Protein AF-A0A937T895-F1 (afdb_monomer)

Solvent-accessible surface area (backbone atoms only — not comparable to full-atom values): 11610 Å² total; per-residue (Å²): 131,74,84,55,41,34,91,87,77,66,41,62,42,40,78,51,87,67,92,65,94,46,93,74,58,48,39,31,29,54,87,84,53,41,30,39,39,46,69,55,94,95,47,78,46,80,41,80,53,59,71,42,63,16,78,82,82,64,47,82,31,49,54,95,60,50,58,87,48,22,40,66,69,61,44,51,51,51,48,71,69,46,65,42,37,41,89,73,12,37,37,38,39,39,37,32,41,35,40,40,94,92,44,58,33,36,42,39,38,40,43,36,40,40,23,67,63,91,49,98,73,56,69,54,50,52,75,50,73,50,76,33,71,44,71,69,52,46,52,51,54,50,49,54,51,50,55,53,48,54,56,41,39,77,29,40,41,68,45,72,46,78,46,78,50,77,70,44,77,48,78,66,74,60,68,62,58,58,58,57,58,52,58,55,55,58,56,57,62,63,54,62,72,65,66,71,78,79,79,128

Secondary structure (DSSP, 8-state):
--TTB-TTT-PBPEEE------TTEEEEE-SS-EEEEEEETTEEEEEE--EEE-TTT--EEEGGG-SSS--HHHHHHHHHH----TTT-EEEEEEEEEEETTEEEEEEEEEEE-SSSS-SSS-SEEEEEEEE-SHHHHHHHHHHHHHHHHHHHHTT--EEEEEEPPPEE---THHHHHHHHHHHHHHHHHHHTTTGGG--

Radius of gyration: 31.8 Å; Cα contacts (8 Å, |Δi|>4): 299; chains: 1; bounding box: 47×52×108 Å

Structure (mmCIF, N/CA/C/O backbone):
data_AF-A0A937T895-F1
#
_entry.id   AF-A0A937T895-F1
#
loop_
_atom_site.group_PDB
_atom_site.id
_atom_site.type_symbol
_atom_site.label_atom_id
_atom_site.label_alt_id
_atom_site.label_comp_id
_atom_site.label_asym_id
_atom_site.label_entity_id
_atom_site.label_seq_id
_atom_site.pdbx_PDB_ins_code
_atom_site.Cartn_x
_atom_site.Cartn_y
_atom_site.Cartn_z
_atom_site.occupancy
_atom_site.B_iso_or_equiv
_atom_site.auth_seq_id
_atom_site.auth_comp_id
_atom_site.auth_asym_id
_atom_site.auth_atom_id
_atom_site.pdbx_PDB_model_num
ATOM 1 N N . MET A 1 1 ? 27.278 22.819 -18.337 1.00 57.56 1 MET A N 1
ATOM 2 C CA . MET A 1 1 ? 27.489 21.583 -19.120 1.00 57.56 1 MET A CA 1
ATOM 3 C C . MET A 1 1 ? 26.425 21.559 -20.205 1.00 57.56 1 MET A C 1
ATOM 5 O O . MET A 1 1 ? 25.281 21.862 -19.885 1.00 57.56 1 MET A O 1
ATOM 9 N N . ASP A 1 2 ? 26.788 21.305 -21.461 1.00 68.69 2 ASP A N 1
ATOM 10 C CA . ASP A 1 2 ? 25.809 21.245 -22.552 1.00 68.69 2 ASP A CA 1
ATOM 11 C C . ASP A 1 2 ? 25.096 19.886 -22.504 1.00 68.69 2 ASP A C 1
ATOM 13 O O . ASP A 1 2 ? 25.660 18.862 -22.883 1.00 68.69 2 ASP A O 1
ATOM 17 N N . ALA A 1 3 ? 23.878 19.859 -21.959 1.00 72.31 3 ALA A N 1
ATOM 18 C CA . ALA A 1 3 ? 23.108 18.628 -21.760 1.00 72.31 3 ALA A CA 1
ATOM 19 C C . ALA A 1 3 ? 22.590 18.005 -23.075 1.00 72.31 3 ALA A C 1
ATOM 21 O O . ALA A 1 3 ? 21.868 17.009 -23.038 1.00 72.31 3 ALA A O 1
ATOM 22 N N . ASN A 1 4 ? 22.946 18.586 -24.225 1.00 85.44 4 ASN A N 1
ATOM 23 C CA . ASN A 1 4 ? 22.549 18.116 -25.549 1.00 85.44 4 ASN A CA 1
ATOM 24 C C . ASN A 1 4 ? 23.485 17.043 -26.127 1.00 85.44 4 ASN A C 1
ATOM 26 O O . ASN A 1 4 ? 23.128 16.411 -27.120 1.00 85.44 4 ASN A O 1
ATOM 30 N N . PHE A 1 5 ? 24.657 16.809 -25.525 1.00 89.94 5 PHE A N 1
ATOM 31 C CA . PHE A 1 5 ? 25.648 15.851 -26.026 1.00 89.94 5 PHE A CA 1
ATOM 32 C C . PHE A 1 5 ? 26.042 14.818 -24.972 1.00 89.94 5 PHE A C 1
ATOM 34 O O . PHE A 1 5 ? 26.074 15.089 -23.772 1.00 89.94 5 PHE A O 1
ATOM 41 N N . CYS A 1 6 ? 26.346 13.608 -25.434 1.00 88.56 6 CYS A N 1
ATOM 42 C CA . CYS A 1 6 ? 26.768 12.510 -24.583 1.00 88.56 6 CYS A CA 1
ATOM 43 C C . CYS A 1 6 ? 28.175 12.787 -24.028 1.00 88.56 6 CYS A C 1
ATOM 45 O O . CYS A 1 6 ? 29.092 12.996 -24.823 1.00 88.56 6 CYS A O 1
ATOM 47 N N . PRO A 1 7 ? 28.389 12.735 -22.701 1.00 90.06 7 PRO A N 1
ATOM 48 C CA . PRO A 1 7 ? 29.706 12.978 -22.111 1.00 90.06 7 PRO A CA 1
ATOM 49 C C . PRO A 1 7 ? 30.749 11.905 -22.467 1.00 90.06 7 PRO A C 1
ATOM 51 O O . PRO A 1 7 ? 31.938 12.190 -22.417 1.00 90.06 7 PRO A O 1
ATOM 54 N N . GLU A 1 8 ? 30.314 10.702 -22.854 1.00 89.50 8 GLU A N 1
ATOM 55 C CA . GLU A 1 8 ? 31.203 9.568 -23.149 1.00 89.50 8 GLU A CA 1
ATOM 56 C C . GLU A 1 8 ? 31.657 9.528 -24.617 1.00 89.50 8 GLU A C 1
ATOM 58 O O . GLU A 1 8 ? 32.804 9.203 -24.907 1.00 89.50 8 GLU A O 1
ATOM 63 N N . CYS A 1 9 ? 30.770 9.855 -25.566 1.00 92.06 9 CYS A N 1
ATOM 64 C CA . CYS A 1 9 ? 31.051 9.712 -27.002 1.00 92.06 9 CYS A CA 1
ATOM 65 C C . CYS A 1 9 ? 30.774 10.966 -27.844 1.00 92.06 9 CYS A C 1
ATOM 67 O O . CYS A 1 9 ? 30.881 10.912 -29.068 1.00 92.06 9 CYS A O 1
ATOM 69 N N . ALA A 1 10 ? 30.392 12.082 -27.212 1.00 91.00 10 ALA A N 1
ATOM 70 C CA . ALA A 1 10 ? 30.065 13.364 -27.848 1.00 91.00 10 ALA A CA 1
ATOM 71 C C . ALA A 1 10 ? 28.927 13.326 -28.893 1.00 91.00 10 ALA A C 1
ATOM 73 O O . ALA A 1 10 ? 28.682 14.319 -29.574 1.00 91.00 10 ALA A O 1
ATOM 74 N N . GLN A 1 11 ? 28.197 12.211 -29.013 1.00 91.50 11 GLN A N 1
ATOM 75 C CA . GLN A 1 11 ? 27.029 12.106 -29.889 1.00 91.50 11 GLN A CA 1
ATOM 76 C C . GLN A 1 11 ? 25.828 12.883 -29.324 1.00 91.50 11 GLN A C 1
ATOM 78 O O . GLN A 1 11 ? 25.703 12.990 -28.099 1.00 91.50 11 GLN A O 1
ATOM 83 N N . PRO A 1 12 ? 24.915 13.391 -30.174 1.00 90.81 12 PRO A N 1
ATOM 84 C CA . PRO A 1 12 ? 23.706 14.068 -29.718 1.00 90.81 12 PRO A CA 1
ATOM 85 C C . PRO A 1 12 ? 22.848 13.174 -28.819 1.00 90.81 12 PRO A C 1
ATOM 87 O O . PRO A 1 12 ? 22.606 12.000 -29.116 1.00 90.81 12 PRO A O 1
ATOM 90 N N . LEU A 1 13 ? 22.367 13.747 -27.720 1.00 89.81 13 LEU A N 1
ATOM 91 C CA . LEU A 1 13 ? 21.419 13.103 -26.827 1.00 89.81 13 LEU A CA 1
ATOM 92 C C . LEU A 1 13 ? 19.995 13.348 -27.317 1.00 89.81 13 LEU A C 1
ATOM 94 O O . LEU A 1 13 ? 19.519 14.479 -27.377 1.00 89.81 13 LEU A O 1
ATOM 98 N N . ASN A 1 14 ? 19.293 12.262 -27.614 1.00 88.38 14 ASN A N 1
ATOM 99 C CA . ASN A 1 14 ? 17.885 12.282 -27.973 1.00 88.38 14 ASN A CA 1
ATOM 100 C C . ASN A 1 14 ? 17.033 11.955 -26.752 1.00 88.38 14 ASN A C 1
ATOM 102 O O . ASN A 1 14 ? 17.402 11.118 -25.924 1.00 88.38 14 ASN A O 1
ATOM 106 N N . ARG A 1 15 ? 15.867 12.593 -26.650 1.00 84.88 15 ARG A N 1
ATOM 107 C CA . ARG A 1 15 ? 14.897 12.272 -25.605 1.00 84.88 15 ARG A CA 1
ATOM 108 C C . ARG A 1 15 ? 14.348 10.867 -25.828 1.00 84.88 15 ARG A C 1
ATOM 110 O O . ARG A 1 15 ? 13.820 10.569 -26.894 1.00 84.88 15 ARG A O 1
ATOM 117 N N . LEU A 1 16 ? 14.447 10.032 -24.802 1.00 76.12 16 LEU A N 1
ATOM 118 C CA . LEU A 1 16 ? 13.760 8.753 -24.754 1.00 76.12 16 LEU A CA 1
ATOM 119 C C . LEU A 1 16 ? 12.349 8.962 -24.230 1.00 76.12 16 LEU A C 1
ATOM 121 O O . LEU A 1 16 ? 12.153 9.487 -23.131 1.00 76.12 16 LEU A O 1
ATOM 125 N N . ASP A 1 17 ? 11.378 8.511 -25.013 1.00 68.75 17 ASP A N 1
ATOM 126 C CA . ASP A 1 17 ? 9.983 8.470 -24.601 1.00 68.75 17 ASP A CA 1
ATOM 127 C C . ASP A 1 17 ? 9.697 7.149 -23.881 1.00 68.75 17 ASP A C 1
ATOM 129 O O . ASP A 1 17 ? 9.064 6.224 -24.387 1.00 68.75 17 ASP A O 1
ATOM 133 N N . TRP A 1 18 ? 10.272 7.010 -22.688 1.00 70.06 18 TRP A N 1
ATOM 134 C CA . TRP A 1 18 ? 9.765 6.031 -21.742 1.00 70.06 18 TRP A CA 1
ATOM 135 C C . TRP A 1 18 ? 8.546 6.656 -21.086 1.00 70.06 18 TRP A C 1
ATOM 137 O O . TRP A 1 18 ? 8.709 7.643 -20.373 1.00 70.06 18 TRP A O 1
ATOM 147 N N . ASN A 1 19 ? 7.370 6.069 -21.335 1.00 55.09 19 ASN A N 1
ATOM 148 C CA . ASN A 1 19 ? 6.014 6.428 -20.875 1.00 55.09 19 ASN A CA 1
ATOM 149 C C . ASN A 1 19 ? 5.830 6.528 -19.336 1.00 55.09 19 ASN A C 1
ATOM 151 O O . ASN A 1 19 ? 4.800 6.169 -18.774 1.00 55.09 19 ASN A O 1
ATOM 155 N N . LEU A 1 20 ? 6.834 7.001 -18.607 1.00 54.09 20 LEU A N 1
ATOM 156 C CA . LEU A 1 20 ? 6.871 7.099 -17.161 1.00 54.09 20 LEU A CA 1
ATOM 157 C C . LEU A 1 20 ? 6.466 8.525 -16.788 1.00 54.09 20 LEU A C 1
ATOM 159 O O . LEU A 1 20 ? 7.231 9.471 -16.956 1.00 54.09 20 LEU A O 1
ATOM 163 N N . GLN A 1 21 ? 5.230 8.628 -16.307 1.00 46.28 21 GLN A N 1
ATOM 164 C CA . GLN A 1 21 ? 4.378 9.805 -16.094 1.00 46.28 21 GLN A CA 1
ATOM 165 C C . GLN A 1 21 ? 4.885 10.885 -15.108 1.00 46.28 21 GLN A C 1
ATOM 167 O O . GLN A 1 21 ? 4.089 11.544 -14.443 1.00 46.28 21 GLN A O 1
ATOM 172 N N . HIS A 1 22 ? 6.191 11.122 -14.990 1.00 52.53 22 HIS A N 1
ATOM 173 C CA . HIS A 1 22 ? 6.716 12.195 -14.145 1.00 52.53 22 HIS A CA 1
ATOM 174 C C . HIS A 1 22 ? 7.499 13.211 -14.975 1.00 52.53 22 HIS A C 1
ATOM 176 O O . HIS A 1 22 ? 8.646 12.981 -15.346 1.00 52.53 22 HIS A O 1
ATOM 182 N N . GLU A 1 23 ? 6.890 14.379 -15.199 1.00 55.88 23 GLU A N 1
ATOM 183 C CA . GLU A 1 23 ? 7.443 15.501 -15.980 1.00 55.88 23 GLU A CA 1
ATOM 184 C C . GLU A 1 23 ? 8.825 15.986 -15.503 1.00 55.88 23 GLU A C 1
ATOM 186 O O . GLU A 1 23 ? 9.555 16.636 -16.252 1.00 55.88 23 GLU A O 1
ATOM 191 N N . ARG A 1 24 ? 9.206 15.656 -14.262 1.00 61.22 24 ARG A N 1
ATOM 192 C CA . ARG A 1 24 ? 10.445 16.112 -13.616 1.00 61.22 24 ARG A CA 1
ATOM 193 C C . ARG A 1 24 ? 11.700 15.350 -14.034 1.00 61.22 24 ARG A C 1
ATOM 195 O O . ARG A 1 24 ? 12.794 15.808 -13.720 1.00 61.22 24 ARG A O 1
ATOM 202 N N . VAL A 1 25 ? 11.570 14.208 -14.710 1.00 67.50 25 VAL A N 1
ATOM 203 C CA . VAL A 1 25 ? 12.725 13.396 -15.110 1.00 67.50 25 VAL A CA 1
ATOM 204 C C . VAL A 1 25 ? 12.705 13.166 -16.613 1.00 67.50 25 VAL A C 1
ATOM 206 O O . VAL A 1 25 ? 11.771 12.571 -17.147 1.00 67.50 25 VAL A O 1
ATOM 209 N N . LYS A 1 26 ? 13.752 13.626 -17.304 1.00 79.12 26 LYS A N 1
ATOM 210 C CA . LYS A 1 26 ? 13.919 13.394 -18.744 1.00 79.12 26 LYS A CA 1
ATOM 211 C C . LYS A 1 26 ? 14.980 12.324 -18.953 1.00 79.12 26 LYS A C 1
ATOM 213 O O . LYS A 1 26 ? 16.096 12.452 -18.460 1.00 79.12 26 LYS A O 1
ATOM 218 N N . TYR A 1 27 ? 14.633 11.284 -19.698 1.00 83.56 27 TYR A N 1
ATOM 219 C CA . TYR A 1 27 ? 15.583 10.256 -20.105 1.00 83.56 27 TYR A CA 1
ATOM 220 C C . TYR A 1 27 ? 16.177 10.626 -21.456 1.00 83.56 27 TYR A C 1
ATOM 222 O O . TYR A 1 27 ? 15.455 11.044 -22.361 1.00 83.56 27 TYR A O 1
ATOM 230 N N . LEU A 1 28 ? 17.493 10.499 -21.571 1.00 87.25 28 LEU A N 1
ATOM 231 C CA . LEU A 1 28 ? 18.256 10.863 -22.756 1.00 87.25 28 LEU A CA 1
ATOM 232 C C . LEU A 1 28 ? 19.114 9.681 -23.205 1.00 87.25 28 LEU A C 1
ATOM 234 O O . LEU A 1 28 ? 19.600 8.913 -22.374 1.00 87.25 28 LEU A O 1
ATOM 238 N N . SER A 1 29 ? 19.329 9.538 -24.509 1.00 87.44 29 SER A N 1
ATOM 239 C CA . SER A 1 29 ? 20.229 8.521 -25.048 1.00 87.44 29 SER A CA 1
ATOM 240 C C . SER A 1 29 ? 20.888 8.947 -26.350 1.00 87.44 29 SER A C 1
ATOM 242 O O . SER A 1 29 ? 20.292 9.651 -27.164 1.00 87.44 29 SER A O 1
ATOM 244 N N . CYS A 1 30 ? 22.114 8.474 -26.554 1.00 88.75 30 CYS A N 1
ATOM 245 C CA . CYS A 1 30 ? 22.823 8.552 -27.830 1.00 88.75 30 CYS A CA 1
ATOM 246 C C . CYS A 1 30 ? 22.756 7.234 -28.630 1.00 88.75 30 CYS A C 1
ATOM 248 O O . CYS A 1 30 ? 23.558 7.031 -29.534 1.00 88.75 30 CYS A O 1
ATOM 250 N N . GLY A 1 31 ? 21.864 6.304 -28.265 1.00 84.31 31 GLY A N 1
ATOM 251 C CA . GLY A 1 31 ? 21.756 4.952 -28.835 1.00 84.31 31 GLY A CA 1
ATOM 252 C C . GLY A 1 31 ? 22.582 3.894 -28.092 1.00 84.31 31 GLY A C 1
ATOM 253 O O . GLY A 1 31 ? 22.126 2.765 -27.931 1.00 84.31 31 GLY A O 1
ATOM 254 N N . GLU A 1 32 ? 23.752 4.273 -27.571 1.00 85.56 32 GLU A N 1
ATOM 255 C CA . GLU A 1 32 ? 24.655 3.373 -26.829 1.00 85.56 32 GLU A CA 1
ATOM 256 C C . GLU A 1 32 ? 24.656 3.642 -25.319 1.00 85.56 32 GLU A C 1
ATOM 258 O O . GLU A 1 32 ? 24.634 2.716 -24.509 1.00 85.56 32 GLU A O 1
ATOM 263 N N . HIS A 1 33 ? 24.623 4.918 -24.931 1.00 87.25 33 HIS A N 1
ATOM 264 C CA . HIS A 1 33 ? 24.604 5.356 -23.539 1.00 87.25 33 HIS A CA 1
ATOM 265 C C . HIS A 1 33 ? 23.241 5.939 -23.169 1.00 87.25 33 HIS A C 1
ATOM 267 O O . HIS A 1 33 ? 22.538 6.514 -24.007 1.00 87.25 33 HIS A O 1
ATOM 273 N N . TYR A 1 34 ? 22.879 5.804 -21.896 1.00 87.88 34 TYR A N 1
ATOM 274 C CA . TYR A 1 34 ? 21.577 6.186 -21.363 1.00 87.88 34 TYR A CA 1
ATOM 275 C C . TYR A 1 34 ? 21.771 7.053 -20.132 1.00 87.88 34 TYR A C 1
ATOM 277 O O . TYR A 1 34 ? 22.562 6.713 -19.252 1.00 87.88 34 TYR A O 1
ATOM 285 N N . PHE A 1 35 ? 21.042 8.161 -20.064 1.00 88.56 35 PHE A N 1
ATOM 286 C CA . PHE A 1 35 ? 21.180 9.148 -19.005 1.00 88.56 35 PHE A CA 1
ATOM 287 C C . PHE A 1 35 ? 19.822 9.556 -18.450 1.00 88.56 35 PHE A C 1
ATOM 289 O O . PHE A 1 35 ? 18.818 9.626 -19.159 1.00 88.56 35 PHE A O 1
ATOM 296 N N . GLU A 1 36 ? 19.820 9.862 -17.163 1.00 87.75 36 GLU A N 1
ATOM 297 C CA . GLU A 1 36 ? 18.768 10.592 -16.481 1.00 87.75 36 GLU A CA 1
ATOM 298 C C . GLU A 1 36 ? 19.203 12.051 -16.357 1.00 87.75 36 GLU A C 1
ATOM 300 O O . GLU A 1 36 ? 20.249 12.346 -15.772 1.00 87.75 36 GLU A O 1
ATOM 305 N N . LEU A 1 37 ? 18.413 12.963 -16.919 1.00 87.06 37 LEU A N 1
ATOM 306 C CA . LEU A 1 37 ? 18.568 14.392 -16.698 1.00 87.06 37 LEU A CA 1
ATOM 307 C C . LEU A 1 37 ? 17.862 14.751 -15.392 1.00 87.06 37 LEU A C 1
ATOM 309 O O . LEU A 1 37 ? 16.630 14.706 -15.307 1.00 87.06 37 LEU A O 1
ATOM 313 N N . VAL A 1 38 ? 18.650 15.115 -14.387 1.00 83.94 38 VAL A N 1
ATOM 314 C CA . VAL A 1 38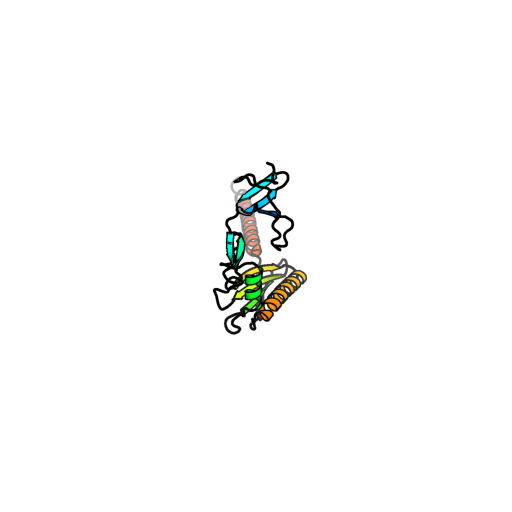 ? 18.156 15.529 -13.076 1.00 83.94 38 VAL A CA 1
ATOM 315 C C . VAL A 1 38 ? 18.280 17.043 -12.981 1.00 83.94 38 VAL A C 1
ATOM 317 O O . VAL A 1 38 ? 19.389 17.582 -12.996 1.00 83.94 38 VAL A O 1
ATOM 320 N N . GLN A 1 39 ? 17.135 17.718 -12.878 1.00 82.75 39 GLN A N 1
ATOM 321 C CA . GLN A 1 39 ? 17.061 19.156 -12.639 1.00 82.75 39 GLN A CA 1
ATOM 322 C C . GLN A 1 39 ? 16.748 19.405 -11.160 1.00 82.75 39 GLN A C 1
ATOM 324 O O . GLN A 1 39 ? 15.723 18.939 -10.654 1.00 82.75 39 GLN A O 1
ATOM 329 N N . ARG A 1 40 ? 17.639 20.115 -10.464 1.00 82.31 40 ARG A N 1
ATOM 330 C CA . ARG A 1 40 ? 17.446 20.565 -9.077 1.00 82.31 40 ARG A CA 1
ATOM 331 C C . ARG A 1 40 ? 17.706 22.063 -9.036 1.00 82.31 40 ARG A C 1
ATOM 333 O O . ARG A 1 40 ? 18.832 22.489 -9.257 1.00 82.31 40 ARG A O 1
ATOM 340 N N . ASP A 1 41 ? 16.657 22.842 -8.799 1.00 85.00 41 ASP A N 1
ATOM 341 C CA . ASP A 1 41 ? 16.700 24.306 -8.832 1.00 85.00 41 ASP A CA 1
ATOM 342 C C . ASP A 1 41 ? 17.294 24.836 -10.155 1.00 85.00 41 ASP A C 1
ATOM 344 O O . ASP A 1 41 ? 16.695 24.645 -11.219 1.00 85.00 41 ASP A O 1
ATOM 348 N N . ALA A 1 42 ? 18.468 25.475 -10.100 1.00 82.44 42 ALA A N 1
ATOM 349 C CA . ALA A 1 42 ? 19.197 25.995 -11.258 1.00 82.44 42 ALA A CA 1
ATOM 350 C C . ALA A 1 42 ? 20.235 25.010 -11.838 1.00 82.44 42 ALA A C 1
ATOM 352 O O . ALA A 1 42 ? 20.773 25.263 -12.918 1.00 82.44 42 ALA A O 1
ATOM 353 N N . ASP A 1 43 ? 20.501 23.891 -11.158 1.00 84.44 43 ASP A N 1
ATOM 354 C CA . ASP A 1 43 ? 21.518 22.925 -11.560 1.00 84.44 43 ASP A CA 1
ATOM 355 C C . ASP A 1 43 ? 20.928 21.797 -12.408 1.00 84.44 43 ASP A C 1
ATOM 357 O O . ASP A 1 43 ? 19.907 21.175 -12.087 1.00 84.44 43 ASP A O 1
ATOM 361 N N . ILE A 1 44 ? 21.624 21.503 -13.506 1.00 84.62 44 ILE A N 1
ATOM 362 C CA . ILE A 1 44 ? 21.292 20.424 -14.432 1.00 84.62 44 ILE A CA 1
ATOM 363 C C . ILE A 1 44 ? 22.449 19.434 -14.439 1.00 84.62 44 ILE A C 1
ATOM 365 O O . ILE A 1 44 ? 23.582 19.784 -14.774 1.00 84.62 44 ILE A O 1
ATOM 369 N N . THR A 1 45 ? 22.148 18.180 -14.107 1.00 86.81 45 THR A N 1
ATOM 370 C CA . THR A 1 45 ? 23.132 17.091 -14.110 1.00 86.81 45 THR A CA 1
ATOM 371 C C . THR A 1 45 ? 22.655 15.926 -14.969 1.00 86.81 45 THR A C 1
ATOM 373 O O . THR A 1 45 ? 21.463 15.615 -15.019 1.00 86.81 45 THR A O 1
ATOM 376 N N . LEU A 1 46 ? 23.602 15.285 -15.658 1.00 88.19 46 LEU A N 1
ATOM 377 C CA . LEU A 1 46 ? 23.388 14.024 -16.361 1.00 88.19 46 LEU A CA 1
ATOM 378 C C . LEU A 1 46 ? 23.917 12.888 -15.497 1.00 88.19 46 LEU A C 1
ATOM 380 O O . LEU A 1 46 ? 25.100 12.853 -15.160 1.00 88.19 46 LEU A O 1
ATOM 384 N N . ARG A 1 47 ? 23.047 11.939 -15.164 1.00 87.75 47 ARG A N 1
ATOM 385 C CA . ARG A 1 47 ? 23.425 10.721 -14.453 1.00 87.75 47 ARG A CA 1
ATOM 386 C C . ARG A 1 47 ? 23.341 9.539 -15.404 1.00 87.75 47 ARG A C 1
ATOM 388 O O . ARG A 1 47 ? 22.262 9.241 -15.908 1.00 87.75 47 ARG A O 1
ATOM 395 N N . GLN A 1 48 ? 24.456 8.852 -15.634 1.00 88.38 48 GLN A N 1
ATOM 396 C CA . GLN A 1 48 ? 24.457 7.635 -16.445 1.00 88.38 48 GLN A CA 1
ATOM 397 C C . GLN A 1 48 ? 23.596 6.549 -15.787 1.00 88.38 48 GLN A C 1
ATOM 399 O O . GLN A 1 48 ? 23.624 6.355 -14.568 1.00 88.38 48 GLN A O 1
ATOM 404 N N . LEU A 1 49 ? 22.819 5.845 -16.604 1.00 87.31 49 LEU A N 1
ATOM 405 C CA . LEU A 1 49 ? 21.924 4.781 -16.182 1.00 87.31 49 LEU A CA 1
ATOM 406 C C . LEU A 1 49 ? 22.478 3.419 -16.571 1.00 87.31 49 LEU A C 1
ATOM 408 O O . LEU A 1 49 ? 22.846 3.177 -17.718 1.00 87.31 49 LEU A O 1
ATOM 412 N N . THR A 1 50 ? 22.430 2.490 -15.623 1.00 86.31 50 THR A N 1
ATOM 413 C CA . THR A 1 50 ? 22.529 1.064 -15.922 1.00 86.31 50 THR A CA 1
ATOM 414 C C . THR A 1 50 ? 21.160 0.560 -16.348 1.00 86.31 50 THR A C 1
ATOM 416 O O . THR A 1 50 ? 20.176 0.765 -15.631 1.00 86.31 50 THR A O 1
ATOM 419 N N . LEU A 1 51 ? 21.094 -0.110 -17.496 1.00 86.25 51 LEU A N 1
ATOM 420 C CA . LEU A 1 51 ? 19.870 -0.736 -17.976 1.00 86.25 51 LEU A CA 1
ATOM 421 C C . LEU A 1 51 ? 19.864 -2.235 -17.706 1.00 86.25 51 LEU A C 1
ATOM 423 O O . LEU A 1 51 ? 20.907 -2.886 -17.668 1.00 86.25 51 LEU A O 1
ATOM 427 N N . LYS A 1 52 ? 18.663 -2.779 -17.553 1.00 87.12 52 LYS A N 1
ATOM 428 C CA . LYS A 1 52 ? 18.390 -4.212 -17.536 1.00 87.12 52 LYS A CA 1
ATOM 429 C C . LYS A 1 52 ? 17.297 -4.538 -18.541 1.00 87.12 52 LYS A C 1
ATOM 431 O O . LYS A 1 52 ? 16.566 -3.659 -18.983 1.00 87.12 52 LYS A O 1
ATOM 436 N N . TRP A 1 53 ? 17.169 -5.813 -18.871 1.00 89.88 53 TRP A N 1
ATOM 437 C CA . TRP A 1 53 ? 16.061 -6.315 -19.670 1.00 89.88 53 TRP A CA 1
ATOM 438 C C . TRP A 1 53 ? 14.931 -6.762 -18.753 1.00 89.88 53 TRP A C 1
ATOM 440 O O . TRP A 1 53 ? 15.157 -7.496 -17.790 1.00 89.88 53 TRP A O 1
ATOM 450 N N . CYS A 1 54 ? 13.709 -6.336 -19.059 1.00 89.56 54 CYS A N 1
ATOM 451 C CA . CYS A 1 54 ? 12.531 -6.885 -18.417 1.00 89.56 54 CYS A CA 1
ATOM 452 C C . CYS A 1 54 ? 12.411 -8.372 -18.768 1.00 89.56 54 CYS A C 1
ATOM 454 O O . CYS A 1 54 ? 12.337 -8.736 -19.940 1.00 89.56 54 CYS A O 1
ATOM 456 N N . THR A 1 55 ? 12.312 -9.221 -17.750 1.00 93.19 55 THR A N 1
ATOM 457 C CA . THR A 1 55 ? 12.227 -10.681 -17.890 1.00 93.19 55 THR A CA 1
ATOM 458 C C . THR A 1 55 ? 10.895 -11.174 -18.458 1.00 93.19 55 THR A C 1
ATOM 460 O O . THR A 1 55 ? 10.762 -12.360 -18.738 1.00 93.19 55 THR A O 1
ATOM 463 N N . VAL A 1 56 ? 9.910 -10.284 -18.625 1.00 91.75 56 VAL A N 1
ATOM 464 C CA . VAL A 1 56 ? 8.561 -10.619 -19.106 1.00 91.75 56 VAL A CA 1
ATOM 465 C C . VAL A 1 56 ? 8.350 -10.168 -20.551 1.00 91.75 56 VAL A C 1
ATOM 467 O O . VAL A 1 56 ? 7.956 -10.976 -21.384 1.00 91.75 56 VAL A O 1
ATOM 470 N N . CYS A 1 57 ? 8.595 -8.892 -20.865 1.00 91.75 57 CYS A N 1
ATOM 471 C CA . CYS A 1 57 ? 8.337 -8.333 -22.199 1.00 91.75 57 CYS A CA 1
ATOM 472 C C . CYS A 1 57 ? 9.601 -8.030 -23.012 1.00 91.75 57 CYS A C 1
ATOM 474 O O . CYS A 1 57 ? 9.487 -7.603 -24.157 1.00 91.75 57 CYS A O 1
ATOM 476 N N . GLY A 1 58 ? 10.797 -8.195 -22.435 1.00 90.06 58 GLY A N 1
ATOM 477 C CA . GLY A 1 58 ? 12.050 -7.878 -23.120 1.00 90.06 58 GLY A CA 1
ATOM 478 C C . GLY A 1 58 ? 12.266 -6.383 -23.367 1.00 90.06 58 GLY A C 1
ATOM 479 O O . GLY A 1 58 ? 13.077 -6.025 -24.205 1.00 90.06 58 GLY A O 1
ATOM 480 N N . SER A 1 59 ? 11.562 -5.485 -22.676 1.00 85.94 59 SER A N 1
ATOM 481 C CA . SER A 1 59 ? 11.840 -4.044 -22.764 1.00 85.94 59 SER A CA 1
ATOM 482 C C . SER A 1 59 ? 13.037 -3.655 -21.896 1.00 85.94 59 SER A C 1
ATOM 484 O O . SER A 1 59 ? 13.225 -4.209 -20.812 1.00 85.94 59 SER A O 1
ATOM 486 N N . LEU A 1 60 ? 13.824 -2.672 -22.339 1.00 85.25 60 LEU A N 1
ATOM 487 C CA . LEU A 1 60 ? 14.891 -2.081 -21.530 1.00 85.25 60 LEU A CA 1
ATOM 488 C C . LEU A 1 60 ? 14.307 -1.254 -20.375 1.00 85.25 60 LEU A C 1
ATOM 490 O O . LEU A 1 60 ? 13.410 -0.437 -20.576 1.00 85.25 60 LEU A O 1
ATOM 494 N N . ILE A 1 61 ? 14.836 -1.459 -19.170 1.00 84.81 61 ILE A N 1
ATOM 495 C CA . ILE A 1 61 ? 14.418 -0.794 -17.932 1.00 84.81 61 ILE A CA 1
ATOM 496 C C . ILE A 1 61 ? 15.625 -0.159 -17.231 1.00 84.81 61 ILE A C 1
ATOM 498 O O . ILE A 1 61 ? 16.670 -0.803 -17.114 1.00 84.81 61 ILE A O 1
ATOM 502 N N . PRO A 1 62 ? 15.513 1.073 -16.705 1.00 83.44 62 PRO A N 1
ATOM 503 C CA . PRO A 1 62 ? 16.500 1.598 -15.769 1.00 83.44 62 PRO A CA 1
ATOM 504 C C . PRO A 1 62 ? 16.602 0.697 -14.546 1.00 83.44 62 PRO A C 1
ATOM 506 O O . PRO A 1 62 ? 15.579 0.353 -13.958 1.00 83.44 62 PRO A O 1
ATOM 509 N N . TYR A 1 63 ? 17.817 0.376 -14.108 1.00 80.00 63 TYR A N 1
ATOM 510 C CA . TYR A 1 63 ? 18.033 -0.471 -12.933 1.00 80.00 63 TYR A CA 1
ATOM 511 C C . TYR A 1 63 ? 17.324 0.058 -11.676 1.00 80.00 63 TYR A C 1
ATOM 513 O O . TYR A 1 63 ? 16.744 -0.713 -10.925 1.00 80.00 63 TYR A O 1
ATOM 521 N N . LEU A 1 64 ? 17.288 1.379 -11.472 1.00 76.75 64 LEU A N 1
ATOM 522 C CA . LEU A 1 64 ? 16.585 1.988 -10.333 1.00 76.75 64 LEU A CA 1
ATOM 523 C C . LEU A 1 64 ? 15.056 1.830 -10.397 1.00 76.75 64 LEU A C 1
ATOM 525 O O . LEU A 1 64 ? 14.374 2.025 -9.394 1.00 76.75 64 LEU A O 1
ATOM 529 N N . LYS A 1 65 ? 14.517 1.482 -11.568 1.00 78.44 65 LYS A N 1
ATOM 530 C CA . LYS A 1 65 ? 13.097 1.190 -11.793 1.00 78.44 65 LYS A CA 1
ATOM 531 C C . LYS A 1 65 ? 12.824 -0.308 -11.931 1.00 78.44 65 LYS A C 1
ATOM 533 O O . LYS A 1 65 ? 11.706 -0.692 -12.263 1.00 78.44 65 LYS A O 1
ATOM 538 N N . ASP A 1 66 ? 13.826 -1.147 -11.677 1.00 81.06 66 ASP A N 1
ATOM 539 C CA . ASP A 1 66 ? 13.716 -2.598 -11.734 1.00 81.06 66 ASP A CA 1
ATOM 540 C C . ASP A 1 66 ? 12.786 -3.110 -10.625 1.00 81.06 66 ASP A C 1
ATOM 542 O O . ASP A 1 66 ? 13.129 -3.102 -9.442 1.00 81.06 66 ASP A O 1
ATOM 546 N N . ARG A 1 67 ? 11.580 -3.556 -10.994 1.00 83.62 67 ARG A N 1
ATOM 547 C CA . ARG A 1 67 ? 10.601 -4.145 -10.064 1.00 83.62 67 ARG A CA 1
ATOM 548 C C . ARG A 1 67 ? 10.789 -5.662 -9.997 1.00 83.62 67 ARG A C 1
ATOM 550 O O . ARG A 1 67 ? 9.918 -6.425 -10.418 1.00 83.62 67 ARG A O 1
ATOM 557 N N . ASN A 1 68 ? 11.953 -6.103 -9.511 1.00 85.94 68 ASN A N 1
ATOM 558 C CA . ASN A 1 68 ? 12.364 -7.516 -9.488 1.00 85.94 68 ASN A CA 1
ATOM 559 C C . ASN A 1 68 ? 12.366 -8.152 -10.895 1.00 85.94 68 ASN A C 1
ATOM 561 O O . ASN A 1 68 ? 11.657 -9.133 -11.165 1.00 85.94 68 ASN A O 1
ATOM 565 N N . GLY A 1 69 ? 13.122 -7.549 -11.813 1.00 87.06 69 GLY A N 1
ATOM 566 C CA . GLY A 1 69 ? 13.258 -7.966 -13.209 1.00 87.06 69 GLY A CA 1
ATOM 567 C C . GLY A 1 69 ? 12.140 -7.478 -14.131 1.00 87.06 69 GLY A C 1
ATOM 568 O O . GLY A 1 69 ? 12.067 -7.922 -15.273 1.00 87.06 69 GLY A O 1
ATOM 569 N N . LYS A 1 70 ? 11.223 -6.620 -13.668 1.00 88.81 70 LYS A N 1
ATOM 570 C CA . LYS A 1 70 ? 10.012 -6.243 -14.419 1.00 88.81 70 LYS A CA 1
ATOM 571 C C . LYS A 1 70 ? 9.964 -4.747 -14.695 1.00 88.81 70 LYS A C 1
ATOM 573 O O . LYS A 1 70 ? 10.307 -3.946 -13.827 1.00 88.81 70 LYS A O 1
ATOM 578 N N . CYS A 1 71 ? 9.500 -4.386 -15.893 1.00 88.44 71 CYS A N 1
ATOM 579 C CA . CYS A 1 71 ? 9.062 -3.022 -16.172 1.00 88.44 71 CYS A CA 1
ATOM 580 C C . CYS A 1 71 ? 7.780 -2.708 -15.391 1.00 88.44 71 CYS A C 1
ATOM 582 O O . CYS A 1 71 ? 7.101 -3.619 -14.907 1.00 88.44 71 CYS A O 1
ATOM 584 N N . GLN A 1 72 ? 7.454 -1.419 -15.288 1.00 86.38 72 GLN A N 1
ATOM 585 C CA . GLN A 1 72 ? 6.271 -0.952 -14.570 1.00 86.38 72 GLN A CA 1
ATOM 586 C C . GLN A 1 72 ? 4.994 -1.622 -15.088 1.00 86.38 72 GLN A C 1
ATOM 588 O O . GLN A 1 72 ? 4.290 -2.238 -14.297 1.00 86.38 72 GLN A O 1
ATOM 593 N N . ASP A 1 73 ? 4.762 -1.627 -16.400 1.00 88.75 73 ASP A N 1
ATOM 594 C CA . ASP A 1 73 ? 3.547 -2.204 -16.991 1.00 88.75 73 ASP A CA 1
ATOM 595 C C . ASP A 1 73 ? 3.397 -3.702 -16.688 1.00 88.75 73 ASP A C 1
ATOM 597 O O . ASP A 1 73 ? 2.322 -4.178 -16.321 1.00 88.75 73 ASP A O 1
ATOM 601 N N . CYS A 1 74 ? 4.490 -4.468 -16.797 1.00 90.19 74 CYS A N 1
ATOM 602 C CA . CYS A 1 74 ? 4.469 -5.898 -16.492 1.00 90.19 74 CYS A CA 1
ATOM 603 C C . CYS A 1 74 ? 4.258 -6.167 -14.999 1.00 90.19 74 CYS A C 1
ATOM 605 O O . CYS A 1 74 ? 3.581 -7.133 -14.649 1.00 90.19 74 CYS A O 1
ATOM 607 N N . HIS A 1 75 ? 4.837 -5.339 -14.129 1.00 90.25 75 HIS A N 1
ATOM 608 C CA . HIS A 1 75 ? 4.632 -5.428 -12.687 1.00 90.25 75 HIS A CA 1
ATOM 609 C C . HIS A 1 75 ? 3.190 -5.070 -12.305 1.00 90.25 75 HIS A C 1
ATOM 611 O O . HIS A 1 75 ? 2.550 -5.818 -11.574 1.00 90.25 75 HIS A O 1
ATOM 617 N N . GLU A 1 76 ? 2.639 -3.990 -12.856 1.00 89.75 76 GLU A N 1
ATOM 618 C CA . GLU A 1 76 ? 1.251 -3.592 -12.624 1.00 89.75 76 GLU A CA 1
ATOM 619 C C . GLU A 1 76 ? 0.260 -4.640 -13.123 1.00 89.75 76 GLU A C 1
ATOM 621 O O . GLU A 1 76 ? -0.693 -4.955 -12.413 1.00 89.75 76 GLU A O 1
ATOM 626 N N . ARG A 1 77 ? 0.482 -5.214 -14.313 1.00 90.88 77 ARG A N 1
ATOM 627 C CA . ARG A 1 77 ? -0.354 -6.309 -14.824 1.00 90.88 77 ARG A CA 1
ATOM 628 C C . ARG A 1 77 ? -0.339 -7.499 -13.870 1.00 90.88 77 ARG A C 1
ATOM 630 O O . ARG A 1 77 ? -1.403 -7.960 -13.468 1.00 90.88 77 ARG A O 1
ATOM 637 N N . LEU A 1 78 ? 0.854 -7.927 -13.449 1.00 91.19 78 LEU A N 1
ATOM 638 C CA . LEU A 1 78 ? 1.002 -8.996 -12.462 1.00 91.19 78 LEU A CA 1
ATOM 639 C C . LEU A 1 78 ? 0.228 -8.674 -11.176 1.00 91.19 78 LEU A C 1
ATOM 641 O O . LEU A 1 78 ? -0.428 -9.548 -10.623 1.00 91.19 78 LEU A O 1
ATOM 645 N N . CYS A 1 79 ? 0.241 -7.417 -10.736 1.00 89.19 79 CYS A N 1
ATOM 646 C CA . CYS A 1 79 ? -0.467 -7.001 -9.531 1.00 89.19 79 CYS A CA 1
ATOM 647 C C . CYS A 1 79 ? -1.976 -6.882 -9.645 1.00 89.19 79 CYS A C 1
ATOM 649 O O . CYS A 1 79 ? -2.673 -7.052 -8.644 1.00 89.19 79 CYS A O 1
ATOM 651 N N . ARG A 1 80 ? -2.494 -6.637 -10.846 1.00 87.31 80 ARG A N 1
ATOM 652 C CA . ARG A 1 80 ? -3.936 -6.688 -11.112 1.00 87.31 80 ARG A CA 1
ATOM 653 C C . ARG A 1 80 ? -4.454 -8.118 -11.194 1.00 87.31 80 ARG A C 1
ATOM 655 O O . ARG A 1 80 ? -5.617 -8.351 -10.877 1.00 87.31 80 ARG A O 1
ATOM 662 N N . GLU A 1 81 ? -3.626 -9.062 -11.630 1.00 89.94 81 GLU A N 1
ATOM 663 C CA . GLU A 1 81 ? -3.989 -10.479 -11.770 1.00 89.94 81 GLU A CA 1
ATOM 664 C C . GLU A 1 81 ? -3.787 -11.267 -10.473 1.00 89.94 81 GLU A C 1
ATOM 666 O O . GLU A 1 81 ? -4.526 -12.211 -10.201 1.00 89.94 81 GLU A O 1
ATOM 671 N N . TRP A 1 82 ? -2.817 -10.865 -9.653 1.00 90.69 82 TRP A N 1
ATOM 672 C CA . TRP A 1 82 ? -2.523 -11.522 -8.387 1.00 90.69 82 TRP A CA 1
ATOM 673 C C . TRP A 1 82 ? -3.698 -11.435 -7.404 1.00 90.69 82 TRP A C 1
ATOM 675 O O . TRP A 1 82 ? -4.432 -10.442 -7.356 1.00 90.69 82 TRP A O 1
ATOM 685 N N . ARG A 1 83 ? -3.882 -12.499 -6.622 1.00 92.81 83 ARG A N 1
ATOM 686 C CA . ARG A 1 83 ? -4.935 -12.619 -5.614 1.00 92.81 83 ARG A CA 1
ATOM 687 C C . ARG A 1 83 ? -4.352 -13.087 -4.290 1.00 92.81 83 ARG A C 1
ATOM 689 O O . ARG A 1 83 ? -3.415 -13.885 -4.266 1.00 92.81 83 ARG A O 1
ATOM 696 N N . MET A 1 84 ? -4.938 -12.576 -3.219 1.00 94.00 84 MET A N 1
ATOM 697 C CA . MET A 1 84 ? -4.684 -12.982 -1.847 1.00 94.00 84 MET A CA 1
ATOM 698 C C . MET A 1 84 ? -5.328 -14.334 -1.551 1.00 94.00 84 MET A C 1
ATOM 700 O O . MET A 1 84 ? -6.311 -14.716 -2.186 1.00 94.00 84 MET A O 1
ATOM 704 N N . ASP A 1 85 ? -4.792 -15.024 -0.550 1.00 94.75 85 ASP A N 1
ATOM 705 C CA . ASP A 1 85 ? -5.465 -16.140 0.100 1.00 94.75 85 ASP A CA 1
ATOM 706 C C . ASP A 1 85 ? -6.560 -15.579 1.027 1.00 94.75 85 ASP A C 1
ATOM 708 O O . ASP A 1 85 ? -6.220 -14.883 1.993 1.00 94.75 85 ASP A O 1
ATOM 712 N N . PRO A 1 86 ? -7.852 -15.844 0.758 1.00 95.00 86 PRO A N 1
ATOM 713 C CA . PRO A 1 86 ? -8.951 -15.304 1.554 1.00 95.00 86 PRO A CA 1
ATOM 714 C C . PRO A 1 86 ? -8.996 -15.864 2.982 1.00 95.00 86 PRO A C 1
ATOM 716 O O . PRO A 1 86 ? -9.519 -15.195 3.873 1.00 95.00 86 PRO A O 1
ATOM 719 N N . ALA A 1 87 ? -8.451 -17.063 3.217 1.00 94.31 87 ALA A N 1
ATOM 720 C CA . ALA A 1 87 ? -8.473 -17.719 4.522 1.00 94.31 87 ALA A CA 1
ATOM 721 C C . ALA A 1 87 ? -7.349 -17.220 5.440 1.00 94.31 87 ALA A C 1
ATOM 723 O O . ALA A 1 87 ? -7.534 -17.127 6.656 1.00 94.31 87 ALA A O 1
ATOM 724 N N . GLU A 1 88 ? -6.190 -16.887 4.869 1.00 95.69 88 GLU A N 1
ATOM 725 C CA . GLU A 1 88 ? -5.020 -16.459 5.644 1.00 95.69 88 GLU A CA 1
ATOM 726 C C . GLU A 1 88 ? -4.788 -14.938 5.650 1.00 95.69 88 GLU A C 1
ATOM 728 O O . GLU A 1 88 ? -4.003 -14.433 6.460 1.00 95.69 88 GLU A O 1
ATOM 733 N N . SER A 1 89 ? -5.459 -14.190 4.770 1.00 96.88 89 SER A N 1
ATOM 734 C CA . SER A 1 89 ? -5.351 -12.727 4.703 1.00 96.88 89 SER A CA 1
ATOM 735 C C . SER A 1 89 ? -6.473 -12.056 5.481 1.00 96.88 89 SER A C 1
ATOM 737 O O . SER A 1 89 ? -7.627 -12.476 5.422 1.00 96.88 89 SER A O 1
ATOM 739 N N . ASN A 1 90 ? -6.149 -10.992 6.210 1.00 97.75 90 ASN A N 1
ATOM 740 C CA . ASN A 1 90 ? -7.130 -10.259 6.999 1.00 97.75 90 ASN A CA 1
ATOM 741 C C . ASN A 1 90 ? -6.740 -8.797 7.204 1.00 97.75 90 ASN A C 1
ATOM 743 O O . ASN A 1 90 ? -5.568 -8.432 7.113 1.00 97.75 90 ASN A O 1
ATOM 747 N N . MET A 1 91 ? -7.743 -7.982 7.504 1.00 98.00 91 MET A N 1
ATOM 748 C CA . MET A 1 91 ? -7.588 -6.584 7.872 1.00 98.00 91 MET A CA 1
ATOM 749 C C . MET A 1 91 ? -8.502 -6.272 9.055 1.00 98.00 91 MET A C 1
ATOM 751 O O . MET A 1 91 ? -9.697 -6.559 9.020 1.00 98.00 91 MET A O 1
ATOM 755 N N . LEU A 1 92 ? -7.933 -5.685 10.101 1.00 98.31 92 LEU A N 1
ATOM 756 C CA . LEU A 1 92 ? -8.610 -5.344 11.344 1.00 98.31 92 LEU A CA 1
ATOM 757 C C . LEU A 1 92 ? -8.372 -3.873 11.670 1.00 98.31 92 LEU A C 1
ATOM 759 O O . LEU A 1 92 ? -7.229 -3.419 11.659 1.00 98.31 92 LEU A O 1
ATOM 763 N N . LEU A 1 93 ? -9.441 -3.165 12.021 1.00 98.38 93 LEU A N 1
ATOM 764 C CA . LEU A 1 93 ? -9.384 -1.901 12.748 1.00 98.38 93 LEU A CA 1
ATOM 765 C C . LEU A 1 93 ? -9.946 -2.116 14.151 1.00 98.38 93 LEU A C 1
ATOM 767 O O . LEU A 1 93 ? -11.137 -2.379 14.310 1.00 98.38 93 LEU A O 1
ATOM 771 N N . GLU A 1 94 ? -9.102 -1.992 15.165 1.00 98.44 94 GLU A N 1
ATOM 772 C CA . GLU A 1 94 ? -9.511 -1.990 16.566 1.00 98.44 94 GLU A CA 1
ATOM 773 C C . GLU A 1 94 ? -9.626 -0.551 17.075 1.00 98.44 94 GLU A C 1
ATOM 775 O O . GLU A 1 94 ? -8.704 0.246 16.916 1.00 98.44 94 GLU A O 1
ATOM 780 N N . ILE A 1 95 ? -10.768 -0.211 17.667 1.00 98.38 95 ILE A N 1
ATOM 781 C CA . ILE A 1 95 ? -11.078 1.123 18.185 1.00 98.38 95 ILE A CA 1
ATOM 782 C C . ILE A 1 95 ? -11.326 0.996 19.681 1.00 98.38 95 ILE A C 1
ATOM 784 O O . ILE A 1 95 ? -12.289 0.350 20.097 1.00 98.38 95 ILE A O 1
ATOM 788 N N . THR A 1 96 ? -10.495 1.655 20.479 1.00 98.06 96 THR A N 1
ATOM 789 C CA . THR A 1 96 ? -10.607 1.662 21.939 1.00 98.06 96 THR A CA 1
ATOM 790 C C . THR A 1 96 ? -10.845 3.089 22.427 1.00 98.06 96 THR A C 1
ATOM 792 O O . THR A 1 96 ? -9.931 3.916 22.329 1.00 98.06 96 THR A O 1
ATOM 795 N N . PRO A 1 97 ? -12.039 3.407 22.955 1.00 97.50 97 PRO A N 1
ATOM 796 C CA . PRO A 1 97 ? -12.286 4.688 23.602 1.00 97.50 97 PRO A CA 1
ATOM 797 C C . PRO A 1 97 ? -11.437 4.824 24.870 1.00 97.50 97 PRO A C 1
ATOM 799 O O . PRO A 1 97 ? -11.324 3.885 25.660 1.00 97.50 97 PRO A O 1
ATOM 802 N N . ARG A 1 98 ? -10.859 6.000 25.087 1.00 95.56 98 ARG A N 1
ATOM 803 C CA . ARG A 1 98 ? -10.192 6.392 26.325 1.00 95.56 98 ARG A CA 1
ATOM 804 C C . ARG A 1 98 ? -10.899 7.593 26.912 1.00 95.56 98 ARG A C 1
ATOM 806 O O . ARG A 1 98 ? -10.944 8.650 26.291 1.00 95.56 98 ARG A O 1
ATOM 813 N N . ILE A 1 99 ? -11.445 7.411 28.105 1.00 94.56 99 ILE A N 1
ATOM 814 C CA . ILE A 1 99 ? -12.231 8.426 28.798 1.00 94.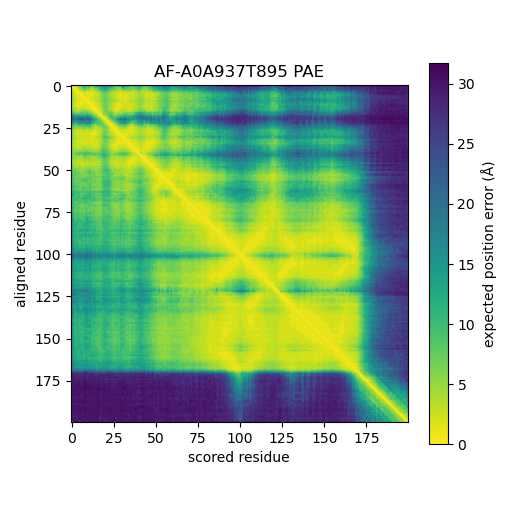56 99 ILE A CA 1
ATOM 815 C C . ILE A 1 99 ? -11.353 9.017 29.893 1.00 94.56 99 ILE A C 1
ATOM 817 O O . ILE A 1 99 ? -10.889 8.297 30.776 1.00 94.56 99 ILE A O 1
ATOM 821 N N . SER A 1 100 ? -11.121 10.323 29.819 1.00 92.31 100 SER A N 1
ATOM 822 C CA . SER A 1 100 ? -10.380 11.097 30.819 1.00 92.31 100 SER A CA 1
ATOM 823 C C . SER A 1 100 ? -11.180 12.331 31.240 1.00 92.31 100 SER A C 1
ATOM 825 O O . SER A 1 100 ? -12.211 12.643 30.639 1.00 92.31 100 SER A O 1
ATOM 827 N N . SER A 1 101 ? -10.694 13.069 32.239 1.00 89.56 101 SER A N 1
ATOM 828 C CA . SER A 1 101 ? -11.294 14.343 32.664 1.00 89.56 101 SER A CA 1
ATOM 829 C C . SER A 1 101 ? -11.375 15.378 31.532 1.00 89.56 101 SER A C 1
ATOM 831 O O . SER A 1 101 ? -12.301 16.185 31.508 1.00 89.56 101 SER A O 1
ATOM 833 N N . GLY A 1 102 ? -10.445 15.325 30.572 1.00 88.06 102 GLY A N 1
ATOM 834 C CA . GLY A 1 102 ? -10.390 16.217 29.410 1.00 88.06 102 GLY A CA 1
ATOM 835 C C . GLY A 1 102 ? -11.296 15.821 28.239 1.00 88.06 102 GLY A C 1
ATOM 836 O O . GLY A 1 102 ? -11.350 16.549 27.253 1.00 88.06 102 GLY A O 1
ATOM 837 N N . GLY A 1 103 ? -12.001 14.687 28.323 1.00 90.75 103 GLY A N 1
ATOM 838 C CA . GLY A 1 103 ? -12.873 14.185 27.262 1.00 90.75 103 GLY A CA 1
ATOM 839 C C . GLY A 1 103 ? -12.548 12.757 26.827 1.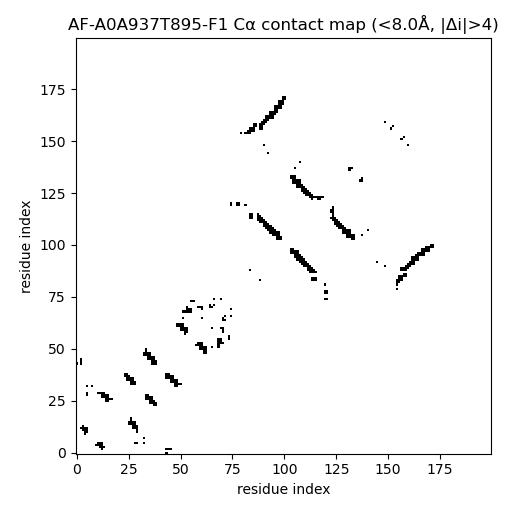00 90.75 103 GLY A C 1
ATOM 840 O O . GLY A 1 103 ? -11.813 12.024 27.497 1.00 90.75 103 GLY A O 1
ATOM 841 N N . THR A 1 104 ? -13.140 12.358 25.699 1.00 94.94 104 THR A N 1
ATOM 842 C CA . THR A 1 104 ? -12.946 11.033 25.096 1.00 94.94 104 THR A CA 1
ATOM 843 C C . THR A 1 104 ? -11.998 11.134 23.911 1.00 94.94 104 THR A C 1
ATOM 845 O O . THR A 1 104 ? -12.234 11.926 23.005 1.00 94.94 104 THR A O 1
ATOM 848 N N . SER A 1 105 ? -10.962 10.302 23.892 1.00 96.69 105 SER A N 1
ATOM 849 C CA . SER A 1 105 ? -10.152 10.053 22.700 1.00 96.69 105 SER A CA 1
ATOM 850 C C . SER A 1 105 ? -10.336 8.616 22.227 1.00 96.69 105 SER A C 1
ATOM 852 O O . SER A 1 105 ? -10.730 7.735 22.989 1.00 96.69 105 SER A O 1
ATOM 854 N N . TYR A 1 106 ? -10.060 8.353 20.958 1.00 97.94 106 TYR A N 1
ATOM 855 C CA . TYR A 1 106 ? -10.177 7.031 20.364 1.00 97.94 106 TYR A CA 1
ATOM 856 C C . TYR A 1 106 ? -8.813 6.569 19.883 1.00 97.94 106 TYR A C 1
ATOM 858 O O . TYR A 1 106 ? -8.184 7.194 19.029 1.00 97.94 106 TYR A O 1
ATOM 866 N N . HIS A 1 107 ? -8.358 5.453 20.438 1.00 97.44 107 HIS A N 1
ATOM 867 C CA . HIS A 1 107 ? -7.169 4.762 19.971 1.00 97.44 107 HIS A CA 1
ATOM 868 C C . HIS A 1 107 ? -7.574 3.800 18.858 1.00 97.44 107 HIS A C 1
ATOM 870 O O . HIS A 1 107 ? -8.262 2.813 19.111 1.00 97.44 107 HIS A O 1
ATOM 876 N N . CYS A 1 108 ? -7.136 4.092 17.639 1.00 97.94 108 CYS A N 1
ATOM 877 C CA . CYS A 1 108 ? -7.417 3.307 16.446 1.00 97.94 108 CYS A CA 1
ATOM 878 C C . CYS A 1 108 ? -6.160 2.528 16.054 1.00 97.94 108 CYS A C 1
ATOM 880 O O . CYS A 1 108 ? -5.138 3.136 15.731 1.00 97.94 108 CYS A O 1
ATOM 882 N N . TYR A 1 109 ? -6.228 1.201 16.071 1.00 97.88 109 TYR A N 1
ATOM 883 C CA . TYR A 1 109 ? -5.130 0.317 15.699 1.00 97.88 109 TYR A CA 1
ATOM 884 C C . TYR A 1 109 ? -5.507 -0.513 14.475 1.00 97.88 109 TYR A C 1
ATOM 886 O O . TYR A 1 109 ? -6.457 -1.293 14.509 1.00 97.88 109 TYR A O 1
ATOM 894 N N . THR A 1 110 ? -4.753 -0.354 13.395 1.00 97.75 110 THR A N 1
ATOM 895 C CA . THR A 1 110 ? -4.934 -1.100 12.153 1.00 97.75 110 THR A CA 1
ATOM 896 C C . THR A 1 110 ? -3.910 -2.225 12.076 1.00 97.75 110 THR A C 1
ATOM 898 O O . THR A 1 110 ? -2.709 -2.001 12.252 1.00 97.75 110 THR A O 1
ATOM 901 N N . SER A 1 111 ? -4.374 -3.431 11.764 1.00 97.62 111 SER A N 1
ATOM 902 C CA . SER A 1 111 ? -3.541 -4.594 11.470 1.00 97.62 111 SER A CA 1
ATOM 903 C C . SER A 1 111 ? -3.962 -5.201 10.139 1.00 97.62 111 SER A C 1
ATOM 905 O O . SER A 1 111 ? -5.137 -5.492 9.929 1.00 97.62 111 SER A O 1
ATOM 907 N N . ILE A 1 112 ? -3.004 -5.385 9.236 1.00 96.75 112 ILE A N 1
ATOM 908 C CA . ILE A 1 112 ? -3.224 -5.963 7.912 1.00 96.75 112 ILE A CA 1
ATOM 909 C C . ILE A 1 112 ? -2.252 -7.119 7.737 1.00 96.75 112 ILE A C 1
ATOM 911 O O . ILE A 1 112 ? -1.043 -6.950 7.886 1.00 96.75 112 ILE A O 1
ATOM 915 N N . THR A 1 113 ? -2.774 -8.287 7.390 1.00 96.81 113 THR A N 1
ATOM 916 C CA . THR A 1 113 ? -2.000 -9.477 7.032 1.00 96.81 113 THR A CA 1
ATOM 917 C C . THR A 1 113 ? -2.353 -9.886 5.610 1.00 96.81 113 THR A C 1
ATOM 919 O O . THR A 1 113 ? -3.524 -10.077 5.287 1.00 96.81 113 THR A O 1
ATOM 922 N N . ILE A 1 114 ? -1.338 -10.040 4.761 1.00 95.81 114 ILE A N 1
ATOM 923 C CA . ILE A 1 114 ? -1.487 -10.364 3.340 1.00 95.81 114 ILE A CA 1
ATOM 924 C C . ILE A 1 114 ? -0.750 -11.670 3.041 1.00 95.81 114 ILE A C 1
ATOM 926 O O . ILE A 1 114 ? 0.471 -11.763 3.214 1.00 95.81 114 ILE A O 1
ATOM 930 N N . ARG A 1 115 ? -1.485 -12.674 2.555 1.00 95.50 115 ARG A N 1
ATOM 931 C CA . ARG A 1 115 ? -0.961 -13.989 2.171 1.00 95.50 115 ARG A CA 1
ATOM 932 C C . ARG A 1 115 ? -1.351 -14.344 0.731 1.00 95.50 115 ARG A C 1
ATOM 934 O O . ARG A 1 115 ? -2.389 -13.885 0.269 1.00 95.50 115 ARG A O 1
ATOM 941 N N . PRO A 1 116 ? -0.535 -15.132 0.006 1.00 92.44 116 PRO A N 1
ATOM 942 C CA . PRO A 1 116 ? 0.793 -15.610 0.401 1.00 92.44 116 PRO A CA 1
ATOM 943 C C . PRO A 1 116 ? 1.825 -14.472 0.484 1.00 92.44 116 PRO A C 1
ATOM 945 O O . PRO A 1 116 ? 1.668 -13.427 -0.139 1.00 92.44 116 PRO A O 1
ATOM 948 N N . TYR A 1 117 ? 2.890 -14.676 1.262 1.00 88.62 117 TYR A N 1
ATOM 949 C CA . TYR A 1 117 ? 4.057 -13.788 1.298 1.00 88.62 117 TYR A CA 1
ATOM 950 C C . TYR A 1 117 ? 5.338 -14.621 1.119 1.00 88.62 117 TYR A C 1
ATOM 952 O O . TYR A 1 117 ? 5.444 -15.660 1.774 1.00 88.62 117 TYR A O 1
ATOM 960 N N . PRO A 1 118 ? 6.318 -14.194 0.296 1.00 88.81 118 PRO A N 1
ATOM 961 C CA . PRO A 1 118 ? 6.358 -12.961 -0.499 1.00 88.81 118 PRO A CA 1
ATOM 962 C C . PRO A 1 118 ? 5.277 -12.905 -1.585 1.00 88.81 118 PRO A C 1
ATOM 964 O O . PRO A 1 118 ? 4.916 -13.928 -2.159 1.00 88.81 118 PRO A O 1
ATOM 967 N N . ASN A 1 119 ? 4.770 -11.703 -1.869 1.00 88.19 119 ASN A N 1
ATOM 968 C CA . ASN A 1 119 ? 3.859 -11.457 -2.986 1.00 88.19 119 ASN A CA 1
ATOM 969 C C . ASN A 1 119 ? 4.489 -10.464 -3.977 1.00 88.19 119 ASN A C 1
ATOM 971 O O . ASN A 1 119 ? 5.442 -9.762 -3.628 1.00 88.19 119 ASN A O 1
ATOM 975 N N . PRO A 1 120 ? 4.011 -10.412 -5.231 1.00 84.56 120 PRO A N 1
ATOM 976 C CA . PRO A 1 120 ? 4.661 -9.607 -6.253 1.00 84.56 120 PRO A CA 1
ATOM 977 C C . PRO A 1 120 ? 4.404 -8.100 -6.137 1.00 84.56 120 PRO A C 1
ATOM 979 O O . PRO A 1 120 ? 4.988 -7.374 -6.933 1.00 84.56 120 PRO A O 1
ATOM 982 N N . CYS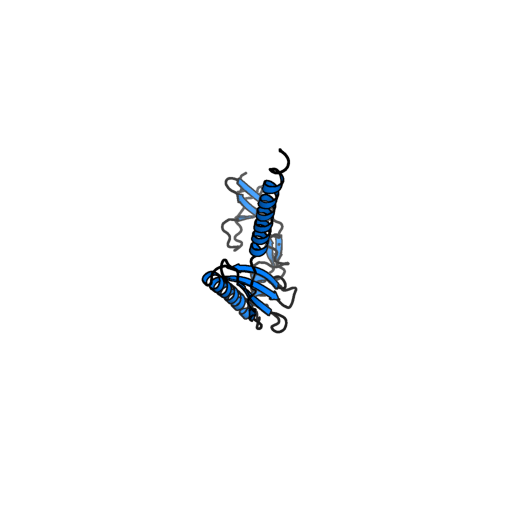 A 1 121 ? 3.562 -7.631 -5.210 1.00 83.56 121 CYS A N 1
ATOM 983 C CA . CYS A 1 121 ? 2.944 -6.298 -5.275 1.00 83.56 121 CYS A CA 1
ATOM 984 C C . CYS A 1 121 ? 3.155 -5.428 -4.050 1.00 83.56 121 CYS A C 1
ATOM 986 O O . CYS A 1 121 ? 3.182 -4.205 -4.148 1.00 83.56 121 CYS A O 1
ATOM 988 N N . THR A 1 122 ? 3.256 -6.052 -2.890 1.00 78.81 122 THR A N 1
ATOM 989 C CA . THR A 1 122 ? 3.324 -5.390 -1.599 1.00 78.81 122 THR A CA 1
ATOM 990 C C . THR A 1 122 ? 4.082 -6.273 -0.612 1.00 78.81 122 THR A C 1
ATOM 992 O O . THR A 1 122 ? 4.502 -7.394 -0.909 1.00 78.81 122 THR A O 1
ATOM 995 N N . PHE A 1 123 ? 4.288 -5.744 0.582 1.00 79.94 123 PHE A N 1
ATOM 996 C CA . PHE A 1 123 ? 4.839 -6.474 1.709 1.00 79.94 123 PHE A CA 1
ATOM 997 C C . PHE A 1 123 ? 3.7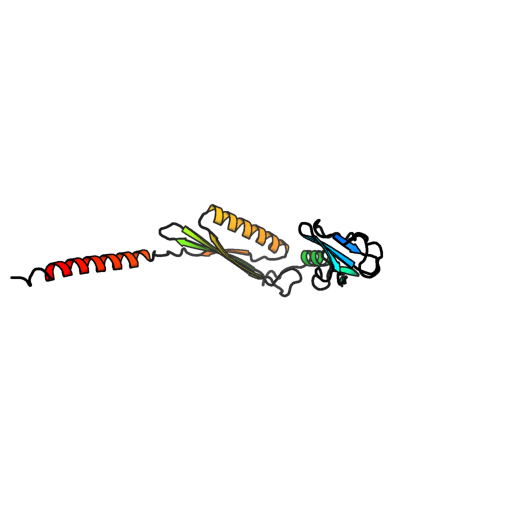60 -7.386 2.324 1.00 79.94 123 PHE A C 1
ATOM 999 O O . PHE A 1 123 ? 2.597 -7.348 1.930 1.00 79.94 123 PHE A O 1
ATOM 1006 N N . GLY A 1 124 ? 4.126 -8.252 3.271 1.00 89.50 124 GLY A N 1
ATOM 1007 C CA . GLY A 1 124 ? 3.215 -9.258 3.847 1.00 89.50 124 GLY A CA 1
ATOM 1008 C C . GLY A 1 124 ? 2.106 -8.705 4.749 1.00 89.50 124 GLY A C 1
ATOM 1009 O O . GLY A 1 124 ? 1.418 -9.485 5.401 1.00 89.50 124 GLY A O 1
ATOM 1010 N N . GLY A 1 125 ? 1.954 -7.383 4.826 1.00 91.69 125 GLY A N 1
ATOM 1011 C CA . GLY A 1 125 ? 1.036 -6.710 5.732 1.00 91.69 125 GLY A CA 1
ATOM 1012 C C . GLY A 1 125 ? 1.558 -5.359 6.213 1.00 91.69 125 GLY A C 1
ATOM 1013 O O . GLY A 1 125 ? 2.632 -4.907 5.802 1.00 91.69 125 GLY A O 1
ATOM 1014 N N . SER A 1 126 ? 0.798 -4.733 7.104 1.00 93.88 126 SER A N 1
ATOM 1015 C CA . SER A 1 126 ? 1.144 -3.480 7.774 1.00 93.88 126 SER A CA 1
ATOM 1016 C C . SER A 1 126 ? 0.496 -3.419 9.159 1.00 93.88 126 SER A C 1
ATOM 1018 O O . SER A 1 126 ? -0.485 -4.106 9.441 1.00 93.88 126 SER A O 1
ATOM 1020 N N . TYR A 1 127 ? 1.073 -2.601 10.035 1.00 94.62 127 TYR A N 1
ATOM 1021 C CA . TYR A 1 127 ? 0.535 -2.312 11.360 1.00 94.62 127 TYR A CA 1
ATOM 1022 C C . TYR A 1 127 ? 0.687 -0.817 11.616 1.00 94.62 127 TYR A C 1
ATOM 1024 O O . TYR A 1 127 ? 1.720 -0.236 11.274 1.00 94.62 127 TYR A O 1
ATOM 1032 N N . GLY A 1 128 ? -0.328 -0.196 12.205 1.00 94.75 128 GLY A N 1
ATOM 1033 C CA . GLY A 1 128 ? -0.317 1.235 12.484 1.00 94.75 128 GLY A CA 1
ATOM 1034 C C . GLY A 1 128 ? -1.295 1.596 13.588 1.00 94.75 128 GLY A C 1
ATOM 1035 O O . GLY A 1 128 ? -2.310 0.934 13.766 1.00 94.75 128 GLY A O 1
ATOM 1036 N N . GLY A 1 129 ? -0.980 2.650 14.332 1.00 95.19 129 GLY A N 1
ATOM 1037 C CA . GLY A 1 129 ? -1.850 3.192 15.365 1.00 95.19 129 GLY A CA 1
ATOM 1038 C C . GLY A 1 129 ? -1.990 4.698 15.205 1.00 95.19 129 GLY A C 1
ATOM 1039 O O . GLY A 1 129 ? -1.029 5.371 14.836 1.00 95.19 129 GLY A O 1
ATOM 1040 N N . GLN A 1 130 ? -3.173 5.219 15.502 1.00 96.44 130 GLN A N 1
ATOM 1041 C CA . GLN A 1 130 ? -3.438 6.651 15.599 1.00 96.44 130 GLN A CA 1
ATOM 1042 C C . GLN A 1 130 ? -4.369 6.932 16.778 1.00 96.44 130 GLN A C 1
ATOM 1044 O O . GLN A 1 130 ? -5.148 6.068 17.184 1.00 96.44 130 GLN A O 1
ATOM 1049 N N . VAL A 1 131 ? -4.282 8.140 17.324 1.00 97.12 131 VAL A N 1
ATOM 1050 C CA . VAL A 1 131 ? -5.199 8.638 18.352 1.00 97.12 131 VAL A CA 1
ATOM 1051 C C . VAL A 1 131 ? -5.968 9.801 17.752 1.00 97.12 131 VAL A C 1
ATOM 1053 O O . VAL A 1 131 ? -5.362 10.687 17.152 1.00 97.12 131 VAL A O 1
ATOM 1056 N N . VAL A 1 132 ? -7.289 9.779 17.891 1.00 97.12 132 VAL A N 1
ATOM 1057 C CA . VAL A 1 132 ? -8.171 10.855 17.429 1.00 97.12 132 VAL A CA 1
ATOM 1058 C C . VAL A 1 132 ? -9.018 11.366 18.586 1.00 97.12 132 VAL A C 1
ATOM 1060 O O . VAL A 1 132 ? -9.438 10.592 19.441 1.00 97.12 132 VAL A O 1
ATOM 1063 N N . GLU A 1 133 ? -9.248 12.673 18.637 1.00 96.12 133 GLU A N 1
ATOM 1064 C CA . GLU A 1 133 ? -9.888 13.342 19.784 1.00 96.12 133 GLU A CA 1
ATOM 1065 C C . GLU A 1 133 ? -11.335 13.761 19.503 1.00 96.12 133 GLU A C 1
ATOM 1067 O O . GLU A 1 133 ? -12.034 14.231 20.394 1.00 96.12 133 GLU A O 1
ATOM 1072 N N . THR A 1 134 ? -11.801 13.597 18.262 1.00 95.06 134 THR A N 1
ATOM 1073 C CA . THR A 1 134 ? -13.149 13.987 17.844 1.00 95.06 134 THR A CA 1
ATOM 1074 C C . THR A 1 134 ? -13.853 12.852 17.117 1.00 95.06 134 THR A C 1
ATOM 1076 O O . THR A 1 134 ? -13.216 11.996 16.496 1.00 95.06 134 THR A O 1
ATOM 1079 N N . GLU A 1 135 ? -15.185 12.869 17.164 1.00 94.62 135 GLU A N 1
ATOM 1080 C CA . GLU A 1 135 ? -16.007 11.906 16.430 1.00 94.62 135 GLU A CA 1
ATOM 1081 C C . GLU A 1 135 ? -15.826 12.060 14.912 1.00 94.62 135 GLU A C 1
ATOM 1083 O O . GLU A 1 135 ? -15.665 11.064 14.218 1.00 94.62 135 GLU A O 1
ATOM 1088 N N . GLU A 1 136 ? -15.725 13.290 14.391 1.00 96.94 136 GLU A N 1
ATOM 1089 C CA . GLU A 1 136 ? -15.435 13.532 12.965 1.00 96.94 136 GLU A CA 1
ATOM 1090 C C . GLU A 1 136 ? -14.093 12.924 12.533 1.00 96.94 136 GLU A C 1
ATOM 1092 O O . GLU A 1 136 ? -13.986 12.330 11.458 1.00 96.94 136 GLU A O 1
ATOM 1097 N N . ALA A 1 137 ? -13.054 13.025 13.368 1.00 96.94 137 ALA A N 1
ATOM 1098 C CA . ALA A 1 137 ? -11.765 12.408 13.068 1.00 96.94 137 ALA A CA 1
ATOM 1099 C C . ALA A 1 137 ? -11.842 10.871 13.123 1.00 96.94 137 ALA A C 1
ATOM 1101 O O . ALA A 1 137 ? -11.170 10.193 12.338 1.00 96.94 137 ALA A O 1
ATOM 1102 N N . LEU A 1 138 ? -12.686 10.311 13.997 1.00 97.62 138 LEU A N 1
ATOM 1103 C CA . LEU A 1 138 ? -12.973 8.878 14.027 1.00 97.62 138 LEU A CA 1
ATOM 1104 C C . LEU A 1 138 ? -13.726 8.417 12.769 1.00 97.62 138 LEU A C 1
ATOM 1106 O O . LEU A 1 138 ? -13.363 7.394 12.182 1.00 97.62 138 LEU A O 1
ATOM 1110 N N . GLU A 1 139 ? -14.728 9.168 12.318 1.00 97.94 139 GLU A N 1
ATOM 1111 C CA . GLU A 1 139 ? -15.450 8.899 11.070 1.00 97.94 139 GLU A CA 1
ATOM 1112 C C . GLU A 1 139 ? -14.518 8.955 9.856 1.00 97.94 139 GLU A C 1
ATOM 1114 O O . GLU A 1 139 ? -14.556 8.068 9.000 1.00 97.94 139 GLU A O 1
ATOM 1119 N N . HIS A 1 140 ? -13.614 9.936 9.813 1.00 97.25 140 HIS A N 1
ATOM 1120 C CA . HIS A 1 140 ? -12.592 10.013 8.774 1.00 97.25 140 HIS A CA 1
ATOM 1121 C C . HIS A 1 140 ? -11.654 8.794 8.806 1.00 97.25 140 HIS A C 1
ATOM 1123 O O . HIS A 1 140 ? -11.381 8.193 7.766 1.00 97.25 140 HIS A O 1
ATOM 1129 N N . ALA A 1 141 ? -11.199 8.371 9.991 1.00 96.25 141 ALA A N 1
ATOM 1130 C CA . ALA A 1 141 ? -10.379 7.168 10.138 1.00 96.25 141 ALA A CA 1
ATOM 1131 C C . ALA A 1 141 ? -11.104 5.901 9.644 1.00 96.25 141 ALA A C 1
ATOM 1133 O O . ALA A 1 141 ? -10.505 5.073 8.951 1.00 96.25 141 ALA A O 1
ATOM 1134 N N . LEU A 1 142 ? -12.398 5.768 9.950 1.00 97.69 142 LEU A N 1
ATOM 1135 C CA . LEU A 1 142 ? -13.249 4.684 9.453 1.00 97.69 142 LEU A CA 1
ATOM 1136 C C . LEU A 1 142 ? -13.402 4.726 7.928 1.00 97.69 142 LEU A C 1
ATOM 1138 O O . LEU A 1 142 ? -13.366 3.677 7.282 1.00 97.69 142 LEU A O 1
ATOM 1142 N N . ALA A 1 143 ? -13.568 5.911 7.341 1.00 97.69 143 ALA A N 1
ATOM 1143 C CA . ALA A 1 143 ? -13.683 6.075 5.895 1.00 97.69 143 ALA A CA 1
ATOM 1144 C C . ALA A 1 143 ? -12.398 5.636 5.176 1.00 97.69 143 ALA A C 1
ATOM 1146 O O . ALA A 1 143 ? -12.465 4.815 4.260 1.00 97.69 143 ALA A O 1
ATOM 1147 N N . VAL A 1 144 ? -11.235 6.096 5.652 1.00 96.19 144 VAL A N 1
ATOM 1148 C CA . VAL A 1 144 ? -9.920 5.709 5.109 1.00 96.19 144 VAL A CA 1
ATOM 1149 C C . VAL A 1 144 ? -9.710 4.195 5.202 1.00 96.19 144 VAL A C 1
ATOM 1151 O O . VAL A 1 144 ? -9.324 3.561 4.219 1.00 96.19 144 VAL A O 1
ATOM 1154 N N . PHE A 1 145 ? -10.023 3.589 6.353 1.00 97.25 145 PHE A N 1
ATOM 1155 C CA . PHE A 1 145 ? -9.931 2.137 6.522 1.00 97.25 145 PHE A CA 1
ATOM 1156 C C . PHE A 1 145 ? -10.836 1.380 5.540 1.00 97.25 145 PHE A C 1
ATOM 1158 O O . PHE A 1 145 ? -10.413 0.396 4.934 1.00 97.25 145 PHE A O 1
ATOM 1165 N N . ASN A 1 146 ? -12.076 1.839 5.347 1.00 97.38 146 ASN A N 1
ATOM 1166 C CA . ASN A 1 146 ? -13.019 1.203 4.428 1.00 97.38 146 ASN A CA 1
ATOM 1167 C C . ASN A 1 146 ? -12.601 1.335 2.956 1.00 97.38 146 ASN A C 1
ATOM 1169 O O . ASN A 1 146 ? -12.810 0.393 2.186 1.00 97.38 146 ASN A O 1
ATOM 1173 N N . GLU A 1 147 ? -12.005 2.461 2.561 1.00 96.94 147 GLU A N 1
ATOM 1174 C CA . GLU A 1 147 ? -11.445 2.643 1.218 1.00 96.94 147 GLU A CA 1
ATOM 1175 C C . GLU A 1 147 ? -10.296 1.659 0.963 1.00 96.94 147 GLU A C 1
ATOM 1177 O O . GLU A 1 147 ? -10.257 0.976 -0.068 1.00 96.94 147 GLU A O 1
ATOM 1182 N N . GLU A 1 148 ? -9.387 1.520 1.929 1.00 94.50 148 GLU A N 1
ATOM 1183 C CA . GLU A 1 148 ? -8.290 0.561 1.838 1.00 94.50 148 GLU A CA 1
ATOM 1184 C C . GLU A 1 148 ? -8.807 -0.890 1.813 1.00 94.50 148 GLU A C 1
ATOM 1186 O O . GLU A 1 148 ? -8.406 -1.683 0.954 1.00 94.50 148 GLU A O 1
ATOM 1191 N N . ALA A 1 149 ? -9.783 -1.225 2.661 1.00 95.50 149 ALA A N 1
ATOM 1192 C CA . ALA A 1 149 ? -10.433 -2.532 2.651 1.00 95.50 149 AL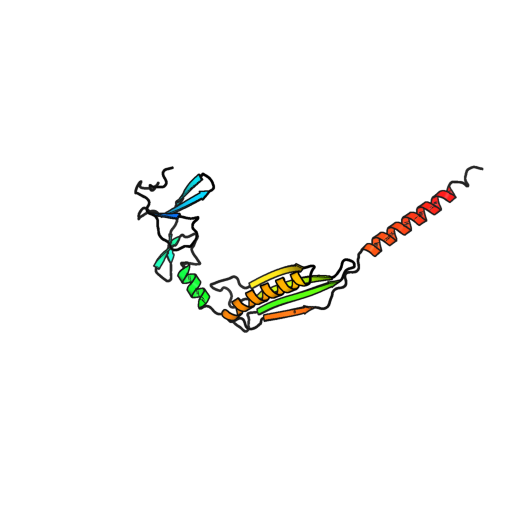A A CA 1
ATOM 1193 C C . ALA A 1 149 ? -11.126 -2.836 1.312 1.00 95.50 149 ALA A C 1
ATOM 1195 O O . ALA A 1 149 ? -11.075 -3.970 0.832 1.00 95.50 149 ALA A O 1
ATOM 1196 N N . ALA A 1 150 ? -11.755 -1.845 0.670 1.00 95.69 150 ALA A N 1
ATOM 1197 C CA . ALA A 1 150 ? -12.366 -2.019 -0.647 1.00 95.69 150 ALA A CA 1
ATOM 1198 C C . ALA A 1 150 ? -11.326 -2.392 -1.714 1.00 95.69 150 ALA A C 1
ATOM 1200 O O . ALA A 1 150 ? -11.583 -3.272 -2.541 1.00 95.69 150 ALA A O 1
ATOM 1201 N N . ARG A 1 151 ? -10.129 -1.795 -1.663 1.00 92.19 151 ARG A N 1
ATOM 1202 C CA . ARG A 1 151 ? -9.014 -2.179 -2.541 1.00 92.19 151 ARG A CA 1
ATOM 1203 C C . ARG A 1 151 ? -8.553 -3.614 -2.288 1.00 92.19 151 ARG A C 1
ATOM 1205 O O . ARG A 1 151 ? -8.359 -4.358 -3.248 1.00 92.19 151 ARG A O 1
ATOM 1212 N N . TYR A 1 152 ? -8.415 -4.034 -1.030 1.00 92.88 152 TYR A N 1
ATOM 1213 C CA . TYR A 1 152 ? -8.002 -5.409 -0.724 1.00 92.88 152 TYR A CA 1
ATOM 1214 C C . TYR A 1 152 ? -9.070 -6.453 -1.061 1.00 92.88 152 TYR A C 1
ATOM 1216 O O . TYR A 1 152 ? -8.729 -7.547 -1.514 1.00 92.88 152 TYR A O 1
ATOM 1224 N N . ARG A 1 153 ? -10.360 -6.111 -0.964 1.00 93.75 153 ARG A N 1
ATOM 1225 C CA . ARG A 1 153 ? -11.452 -6.975 -1.448 1.00 93.75 153 ARG A CA 1
ATOM 1226 C C . ARG A 1 153 ? -11.347 -7.253 -2.947 1.00 93.75 153 ARG A C 1
ATOM 1228 O O . ARG A 1 153 ? -11.544 -8.389 -3.364 1.00 93.75 153 ARG A O 1
ATOM 1235 N N . GLN A 1 154 ? -10.953 -6.266 -3.759 1.00 91.56 154 GLN A N 1
ATOM 1236 C CA . GLN A 1 154 ? -10.702 -6.483 -5.196 1.00 91.56 154 GLN A CA 1
ATOM 1237 C C . GLN A 1 154 ? -9.546 -7.463 -5.457 1.00 91.56 154 GLN A C 1
ATOM 1239 O O . GLN A 1 154 ? -9.489 -8.090 -6.516 1.00 91.56 154 GLN A O 1
ATOM 1244 N N . GLN A 1 155 ? -8.641 -7.619 -4.487 1.00 90.50 155 GLN A N 1
ATOM 1245 C CA . GLN A 1 155 ? -7.528 -8.565 -4.528 1.00 90.50 155 GLN A CA 1
ATOM 1246 C C . GLN A 1 155 ? -7.843 -9.900 -3.838 1.00 90.50 155 GLN A C 1
ATOM 1248 O O . GLN A 1 155 ? -6.975 -10.766 -3.815 1.00 90.50 155 GLN A O 1
ATOM 1253 N N . GLY A 1 156 ? -9.066 -10.114 -3.342 1.00 93.00 156 GLY A N 1
ATOM 1254 C CA . GLY A 1 156 ? -9.508 -11.388 -2.763 1.00 93.00 156 GLY A CA 1
ATOM 1255 C C . GLY A 1 156 ? -9.499 -11.456 -1.234 1.00 93.00 156 GLY A C 1
ATOM 1256 O O . GLY A 1 156 ? -9.676 -12.538 -0.688 1.00 93.00 156 GLY A O 1
ATOM 1257 N N . MET A 1 157 ? -9.304 -10.342 -0.521 1.00 94.94 157 MET A N 1
ATOM 1258 C CA . MET A 1 157 ? -9.439 -10.337 0.940 1.00 94.94 157 MET A CA 1
ATOM 1259 C C . MET A 1 157 ? -10.913 -10.390 1.355 1.00 94.94 157 MET A C 1
ATOM 1261 O O . MET A 1 157 ? -11.677 -9.470 1.061 1.00 94.94 157 MET A O 1
ATOM 1265 N N . GLU A 1 158 ? -11.298 -11.435 2.086 1.00 95.62 158 GLU A N 1
ATOM 1266 C CA . GLU A 1 158 ? -12.667 -11.602 2.594 1.00 95.62 158 GLU A CA 1
ATOM 1267 C C . GLU A 1 158 ? -12.805 -11.160 4.056 1.00 95.62 158 GLU A C 1
ATOM 1269 O O . GLU A 1 158 ? -13.809 -10.550 4.433 1.00 95.62 158 GLU A O 1
ATOM 1274 N N . LYS A 1 159 ? -11.778 -11.406 4.879 1.00 97.38 159 LYS A N 1
ATOM 1275 C CA . LYS A 1 159 ? -11.801 -11.107 6.313 1.00 97.38 159 LYS A CA 1
ATOM 1276 C C . LYS A 1 159 ? -11.420 -9.652 6.598 1.00 97.38 159 LYS A C 1
ATOM 1278 O O . LYS A 1 159 ? -10.247 -9.322 6.761 1.00 97.38 159 LYS A O 1
ATOM 1283 N N . VAL A 1 160 ? -12.430 -8.788 6.676 1.00 97.62 160 VAL A N 1
ATOM 1284 C CA . VAL A 1 160 ? -12.293 -7.382 7.083 1.00 97.62 160 VAL A CA 1
ATOM 1285 C C . VAL A 1 160 ? -13.158 -7.130 8.309 1.00 97.62 160 VAL A C 1
ATOM 1287 O O . VAL A 1 160 ? -14.375 -7.305 8.250 1.00 97.62 160 VAL A O 1
ATOM 1290 N N . GLU A 1 161 ? -12.540 -6.688 9.399 1.00 97.94 161 GLU A N 1
ATOM 1291 C CA . GLU A 1 161 ? -13.198 -6.521 10.692 1.00 97.94 161 GLU A CA 1
ATOM 1292 C C . GLU A 1 161 ? -12.975 -5.116 11.257 1.00 97.94 161 GLU A C 1
ATOM 1294 O O . GLU A 1 161 ? -11.881 -4.556 11.184 1.00 97.94 161 GLU A O 1
ATOM 1299 N N . ILE A 1 162 ? -14.025 -4.555 11.856 1.00 98.00 162 ILE A N 1
ATOM 1300 C CA . ILE A 1 162 ? -13.941 -3.358 12.693 1.00 98.00 162 ILE A CA 1
ATOM 1301 C C . ILE A 1 162 ? -14.404 -3.779 14.080 1.00 98.00 162 ILE A C 1
ATOM 1303 O O . ILE A 1 162 ? -15.568 -4.134 14.274 1.00 98.00 162 ILE A O 1
ATOM 1307 N N . LYS A 1 163 ? -13.486 -3.756 15.039 1.00 98.06 163 LYS A N 1
ATOM 1308 C CA . LYS A 1 163 ? -13.738 -4.148 16.421 1.00 98.06 163 LYS A CA 1
ATOM 1309 C C . LYS A 1 163 ? -13.743 -2.904 17.295 1.00 98.06 163 LYS A C 1
ATOM 1311 O O . LYS A 1 163 ? -12.764 -2.167 17.332 1.00 98.06 163 LYS A O 1
ATOM 1316 N N . ARG A 1 164 ? -14.833 -2.683 18.023 1.00 97.31 164 ARG A N 1
ATOM 1317 C CA . ARG A 1 164 ? -14.890 -1.674 19.085 1.00 97.31 164 ARG A CA 1
ATOM 1318 C C . ARG A 1 164 ? -14.661 -2.374 20.416 1.00 97.31 164 ARG A C 1
ATOM 1320 O O . ARG A 1 164 ? -15.391 -3.305 20.747 1.00 97.31 164 ARG A O 1
ATOM 1327 N N . SER A 1 165 ? -13.618 -1.964 21.117 1.00 95.94 165 SER A N 1
ATOM 1328 C CA . SER A 1 165 ? -13.244 -2.504 22.419 1.00 95.94 165 SER A CA 1
ATOM 1329 C C . SER A 1 165 ? -13.874 -1.684 23.540 1.00 95.94 165 SER A C 1
ATOM 1331 O O . SER A 1 165 ? -14.308 -0.549 23.332 1.00 95.94 165 SER A O 1
ATOM 1333 N N . GLU A 1 166 ? -13.936 -2.281 24.728 1.00 96.19 166 GLU A N 1
ATOM 1334 C CA . GLU A 1 166 ? -14.469 -1.619 25.917 1.00 96.19 166 GLU A CA 1
ATOM 1335 C C . GLU A 1 166 ? -13.692 -0.327 26.233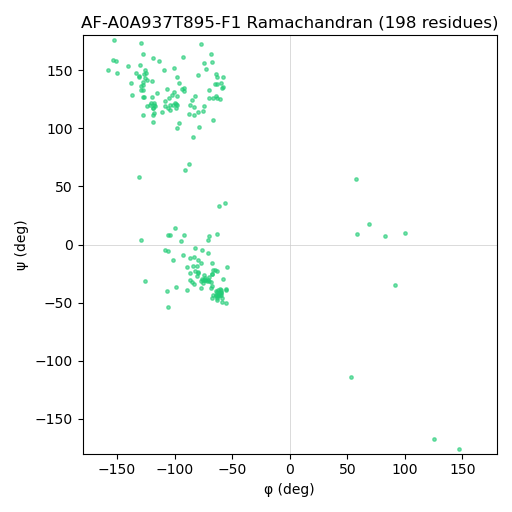 1.00 96.19 166 GLU A C 1
ATOM 1337 O O . GLU A 1 166 ? -12.468 -0.289 26.042 1.00 96.19 166 GLU A O 1
ATOM 1342 N N . PRO A 1 167 ? -14.370 0.729 26.721 1.00 95.50 167 PRO A N 1
ATOM 1343 C CA . PRO A 1 167 ? -13.706 1.962 27.111 1.00 95.50 167 PRO A CA 1
ATOM 1344 C C . PRO A 1 167 ? -12.678 1.741 28.221 1.00 95.50 167 PRO A C 1
ATOM 1346 O O . PRO A 1 167 ? -12.929 1.038 29.201 1.00 95.50 167 PRO A O 1
ATOM 1349 N N . ILE A 1 168 ? -11.538 2.415 28.103 1.00 94.62 168 ILE A N 1
ATOM 1350 C CA . ILE A 1 168 ? -10.538 2.506 29.165 1.00 94.62 168 ILE A CA 1
ATOM 1351 C C . ILE A 1 168 ? -10.739 3.840 29.880 1.00 94.62 168 ILE A C 1
ATOM 1353 O O . ILE A 1 168 ? -10.568 4.903 29.282 1.00 94.62 168 ILE A O 1
ATOM 1357 N N . TYR A 1 169 ? -11.077 3.785 31.164 1.00 91.62 169 TYR A N 1
ATOM 1358 C CA . TYR A 1 169 ? -11.142 4.965 32.019 1.00 91.62 169 TYR A CA 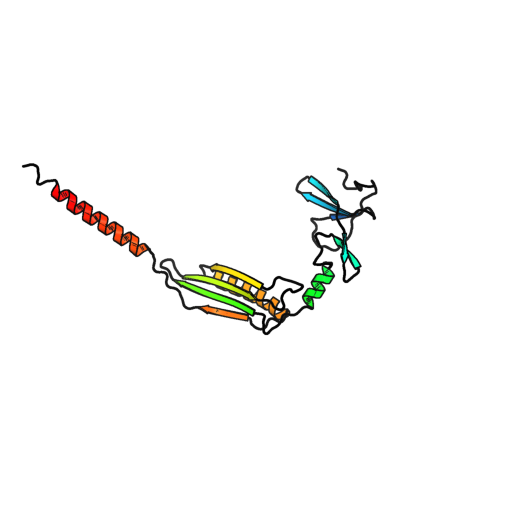1
ATOM 1359 C C . TYR A 1 169 ? -9.741 5.274 32.538 1.00 91.62 169 TYR A C 1
ATOM 1361 O O . TYR A 1 169 ? -9.111 4.442 33.191 1.00 91.62 169 TYR A O 1
ATOM 1369 N N . VAL A 1 170 ? -9.232 6.452 32.193 1.00 87.44 170 VAL A N 1
ATOM 1370 C CA . VAL A 1 170 ? -7.927 6.932 32.638 1.00 87.44 170 VAL A CA 1
ATOM 1371 C C . VAL A 1 170 ? -8.177 7.844 33.830 1.00 87.44 170 VAL A C 1
ATOM 1373 O O . VAL A 1 170 ? -8.575 8.996 33.661 1.00 87.44 170 VAL A O 1
ATOM 1376 N N . GLU A 1 171 ? -7.979 7.315 35.037 1.00 79.25 171 GLU A N 1
ATOM 1377 C CA . GLU A 1 171 ? -7.954 8.139 36.244 1.00 79.25 171 GLU A CA 1
ATOM 1378 C C . GLU A 1 171 ? -6.816 9.153 36.105 1.00 79.25 171 GLU A C 1
ATOM 1380 O O . GLU A 1 171 ? -5.671 8.789 35.811 1.00 79.25 171 GLU A O 1
ATOM 1385 N N . SER A 1 172 ? -7.134 10.443 36.241 1.00 60.06 172 SER A N 1
ATOM 1386 C CA . SER A 1 172 ? -6.107 11.469 36.188 1.00 60.06 172 SER A CA 1
ATOM 1387 C C . SER A 1 172 ? -5.166 11.259 37.374 1.00 60.06 172 SER A C 1
ATOM 1389 O O . SER A 1 172 ? -5.581 11.207 38.530 1.00 60.0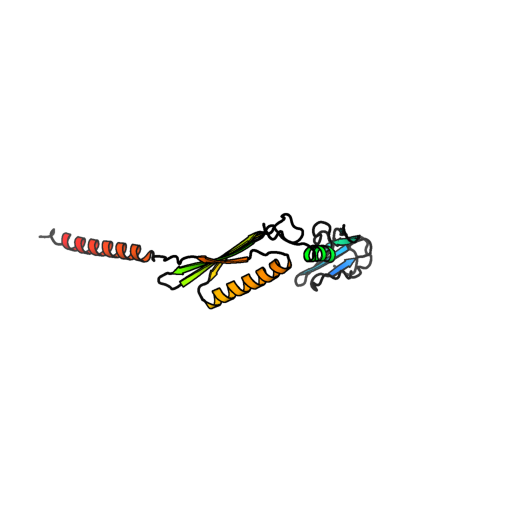6 172 SER A O 1
ATOM 1391 N N . GLN A 1 173 ? -3.861 11.178 37.109 1.00 53.56 173 GLN A N 1
ATOM 1392 C CA . GLN A 1 173 ? -2.832 11.206 38.158 1.00 53.56 173 GLN A CA 1
ATOM 1393 C C . GLN A 1 173 ? -2.808 12.545 38.935 1.00 53.56 173 GLN A C 1
ATOM 1395 O O . GLN A 1 173 ? -1.920 12.778 39.749 1.00 53.56 173 GLN A O 1
ATOM 1400 N N . GLU A 1 174 ? -3.789 13.426 38.725 1.00 49.41 174 GLU A N 1
ATOM 1401 C CA . GLU A 1 174 ? -3.974 14.684 39.449 1.00 49.41 174 GLU A CA 1
ATOM 1402 C C . GLU A 1 174 ? -4.342 14.452 40.922 1.00 49.41 174 GLU A C 1
ATOM 1404 O O . GLU A 1 174 ? -3.994 15.275 41.769 1.00 49.41 174 GLU A O 1
ATOM 1409 N N . ALA A 1 175 ? -4.945 13.304 41.260 1.00 48.09 175 ALA A N 1
ATOM 1410 C CA . ALA A 1 175 ? -5.253 12.958 42.649 1.00 48.09 175 ALA A CA 1
ATOM 1411 C C . ALA A 1 175 ? -3.998 12.757 43.525 1.00 48.09 175 ALA A C 1
ATOM 1413 O O . ALA A 1 175 ? -4.081 12.906 44.740 1.00 48.09 175 ALA A O 1
ATOM 1414 N N . PHE A 1 176 ? -2.831 12.463 42.933 1.00 45.88 176 PHE A N 1
ATOM 1415 C CA . PHE A 1 176 ? -1.593 12.239 43.694 1.00 45.88 176 PHE A CA 1
ATOM 1416 C C . PHE A 1 176 ? -0.823 13.536 43.994 1.00 45.88 176 PHE A C 1
ATOM 1418 O O . PHE A 1 176 ? -0.069 13.600 44.964 1.00 45.88 176 PHE A O 1
ATOM 1425 N N . ILE A 1 177 ? -1.015 14.585 43.184 1.00 48.78 177 ILE A N 1
ATOM 1426 C CA . ILE A 1 177 ? -0.339 15.883 43.364 1.00 48.78 177 ILE A CA 1
ATOM 1427 C C . ILE A 1 177 ? -1.109 16.762 44.362 1.00 48.78 177 ILE A C 1
ATOM 1429 O O . ILE A 1 177 ? -0.500 17.502 45.130 1.00 48.78 177 ILE A O 1
ATOM 1433 N N . GLN A 1 178 ? -2.441 16.647 44.423 1.00 47.38 178 GLN A N 1
ATOM 1434 C CA . GLN A 1 178 ? -3.224 17.385 45.421 1.00 47.38 178 GLN A CA 1
ATOM 1435 C C . GLN A 1 178 ? -3.090 16.817 46.841 1.00 47.38 178 GLN A C 1
ATOM 1437 O O . GLN A 1 178 ? -3.124 17.596 47.787 1.00 47.38 178 GLN A O 1
ATOM 1442 N N . SER A 1 179 ? -2.871 15.508 47.024 1.00 46.34 179 SER A N 1
ATOM 1443 C CA . SER A 1 179 ? -2.617 14.957 48.366 1.00 46.34 179 SER A CA 1
ATOM 1444 C C . SER A 1 179 ? -1.246 15.354 48.921 1.00 46.34 179 SER A C 1
ATOM 1446 O O . SER A 1 179 ? -1.107 15.528 50.124 1.00 46.34 179 SER A O 1
ATOM 1448 N N . SER A 1 180 ? -0.246 15.551 48.057 1.00 46.75 180 SER A N 1
ATOM 1449 C CA . SER A 1 180 ? 1.108 15.935 48.482 1.00 46.75 180 SER A CA 1
ATOM 1450 C C . SER A 1 180 ? 1.248 17.432 48.795 1.00 46.75 180 SER A C 1
ATOM 1452 O O . SER A 1 180 ? 2.081 17.794 49.616 1.00 46.75 180 SER A O 1
ATOM 1454 N N . GLN A 1 181 ? 0.400 18.302 48.232 1.00 50.28 181 GLN A N 1
ATOM 1455 C CA . GLN A 1 181 ? 0.381 19.734 48.582 1.00 50.28 181 GLN A CA 1
ATOM 1456 C C . GLN A 1 181 ? -0.414 20.057 49.860 1.00 50.28 181 GLN A C 1
ATOM 1458 O O . GLN A 1 181 ? -0.161 21.086 50.481 1.00 50.28 181 GLN A O 1
ATOM 1463 N N . VAL A 1 182 ? -1.357 19.199 50.269 1.00 50.28 182 VAL A N 1
ATOM 1464 C CA . VAL A 1 182 ? -2.090 19.369 51.539 1.00 50.28 182 VAL A CA 1
ATOM 1465 C C . VAL A 1 182 ? -1.225 18.938 52.733 1.00 50.28 182 VAL A C 1
ATOM 1467 O O . VAL A 1 182 ? -1.213 19.631 53.747 1.00 50.28 182 VAL A O 1
ATOM 1470 N N . GLU A 1 183 ? -0.423 17.875 52.597 1.00 50.88 183 GLU A N 1
ATOM 1471 C CA . GLU A 1 183 ? 0.486 17.418 53.666 1.00 50.88 183 GLU A CA 1
ATOM 1472 C C . GLU A 1 183 ? 1.674 18.371 53.927 1.00 50.88 183 GLU A C 1
ATOM 1474 O O . GLU A 1 183 ? 2.166 18.438 55.055 1.00 50.88 183 GLU A O 1
ATOM 1479 N N . GLU A 1 184 ? 2.137 19.143 52.934 1.00 50.66 184 GLU A N 1
ATOM 1480 C CA . GLU A 1 184 ? 3.179 20.166 53.155 1.00 50.66 184 GLU A CA 1
ATOM 1481 C C . GLU A 1 184 ? 2.639 21.419 53.871 1.00 50.66 184 GLU A C 1
ATOM 1483 O O . GLU A 1 184 ? 3.350 21.996 54.691 1.00 50.66 184 GLU A O 1
ATOM 1488 N N . GLN A 1 185 ? 1.376 21.812 53.650 1.00 50.16 185 GLN A N 1
ATOM 1489 C CA . GLN A 1 185 ? 0.789 22.986 54.318 1.00 50.16 185 GLN A CA 1
ATOM 1490 C C . GLN A 1 185 ? 0.385 22.729 55.776 1.00 50.16 185 GLN A C 1
ATOM 1492 O O . GLN A 1 185 ? 0.472 23.643 56.597 1.00 50.16 185 GLN A O 1
ATOM 1497 N N . GLU A 1 186 ? -0.021 21.505 56.129 1.00 49.28 186 GLU A N 1
ATOM 1498 C CA . GLU A 1 186 ? -0.308 21.160 57.531 1.00 49.28 186 GLU A CA 1
ATOM 1499 C C . GLU A 1 186 ? 0.976 21.069 58.379 1.00 49.28 186 GLU A C 1
ATOM 1501 O O . GLU A 1 186 ? 0.963 21.453 59.548 1.00 49.28 186 GLU A O 1
ATOM 1506 N N . ASN A 1 187 ? 2.112 20.668 57.792 1.00 50.91 187 ASN A N 1
ATOM 1507 C CA . ASN A 1 187 ? 3.393 20.597 58.507 1.00 50.91 187 ASN A CA 1
ATOM 1508 C C . ASN A 1 187 ? 4.062 21.966 58.737 1.00 50.91 187 ASN A C 1
ATOM 1510 O O . ASN A 1 187 ? 4.765 22.136 59.736 1.00 50.91 187 ASN A O 1
ATOM 1514 N N . GLU A 1 188 ? 3.859 22.953 57.857 1.00 50.50 188 GLU A N 1
ATOM 1515 C CA . GLU A 1 188 ? 4.374 24.316 58.082 1.00 50.50 188 GLU A CA 1
ATOM 1516 C C . GLU A 1 188 ? 3.575 25.073 59.158 1.00 50.50 188 GLU A C 1
ATOM 1518 O O . GLU A 1 188 ? 4.145 25.894 59.878 1.00 50.50 188 GLU A O 1
ATOM 1523 N N . ALA A 1 189 ? 2.285 24.763 59.334 1.00 49.66 189 ALA A N 1
ATOM 1524 C CA . ALA A 1 189 ? 1.451 25.388 60.363 1.00 49.66 189 ALA A CA 1
ATOM 1525 C C . ALA A 1 189 ? 1.767 24.896 61.792 1.00 49.66 189 ALA A C 1
ATOM 1527 O O . ALA A 1 189 ? 1.654 25.673 62.737 1.00 49.66 189 ALA A O 1
ATOM 1528 N N . GLU A 1 190 ? 2.210 23.644 61.974 1.00 50.91 190 GLU A N 1
ATOM 1529 C CA . GLU A 1 190 ? 2.613 23.129 63.298 1.00 50.91 190 GLU A CA 1
ATOM 1530 C C . GLU A 1 190 ? 4.040 23.542 63.720 1.00 50.91 190 GLU A C 1
ATOM 1532 O O . GLU A 1 190 ? 4.370 23.521 64.912 1.00 50.91 190 GLU A O 1
ATOM 1537 N N . GLN A 1 191 ? 4.905 23.961 62.785 1.00 48.41 191 GLN A N 1
ATOM 1538 C CA . GLN A 1 191 ? 6.261 24.416 63.127 1.00 48.41 191 GLN A CA 1
ATOM 1539 C C . GLN A 1 191 ? 6.329 25.854 63.663 1.00 48.41 191 GLN A C 1
ATOM 1541 O O . GLN A 1 191 ? 7.256 26.154 64.421 1.00 48.41 191 GLN A O 1
ATOM 1546 N N . ASP A 1 192 ? 5.365 26.724 63.350 1.00 45.88 192 ASP A N 1
ATOM 1547 C CA . ASP A 1 192 ? 5.410 28.134 63.778 1.00 45.88 192 ASP A CA 1
ATOM 1548 C C . ASP A 1 192 ? 4.952 28.333 65.243 1.00 45.88 192 ASP A C 1
ATOM 1550 O O . ASP A 1 192 ? 5.474 29.190 65.959 1.00 45.88 192 ASP A O 1
ATOM 1554 N N . ASP A 1 193 ? 4.087 27.455 65.768 1.00 51.84 193 ASP A N 1
ATOM 1555 C CA . ASP A 1 193 ? 3.656 27.502 67.178 1.00 51.84 193 ASP A CA 1
ATOM 1556 C C . ASP A 1 193 ? 4.705 26.941 68.160 1.00 51.84 193 ASP A C 1
ATOM 1558 O O . ASP A 1 193 ? 4.663 27.217 69.363 1.00 51.84 193 ASP A O 1
ATOM 1562 N N . THR A 1 194 ? 5.709 26.202 67.674 1.00 50.41 194 THR A N 1
ATOM 1563 C CA . THR A 1 194 ? 6.746 25.619 68.546 1.00 50.41 194 THR A CA 1
ATOM 1564 C C . THR A 1 194 ? 7.886 26.607 68.855 1.00 50.41 194 THR A C 1
ATOM 1566 O O . THR A 1 194 ? 8.599 26.447 69.850 1.00 50.41 194 THR A O 1
ATOM 1569 N N . ILE A 1 195 ? 8.058 27.677 68.066 1.00 50.84 195 ILE A N 1
ATOM 1570 C CA . ILE A 1 195 ? 9.195 28.609 68.219 1.00 50.84 195 ILE A CA 1
ATOM 1571 C C . ILE A 1 195 ? 8.899 29.761 69.205 1.00 50.84 195 ILE A C 1
ATOM 1573 O O . ILE A 1 195 ? 9.835 30.317 69.786 1.00 50.84 195 ILE A O 1
ATOM 1577 N N . GLN A 1 196 ? 7.635 30.081 69.517 1.00 48.53 196 GLN A N 1
ATOM 1578 C CA . GLN A 1 196 ? 7.316 31.183 70.447 1.00 48.53 196 GLN A CA 1
ATOM 1579 C C . GLN A 1 196 ? 7.361 30.842 71.951 1.00 48.53 196 GLN A C 1
ATOM 1581 O O . GLN A 1 196 ? 7.379 31.762 72.768 1.00 48.53 196 GLN A O 1
ATOM 1586 N N . MET A 1 197 ? 7.463 29.571 72.361 1.00 50.50 197 MET A N 1
ATOM 1587 C CA . MET A 1 197 ? 7.502 29.193 73.791 1.00 50.50 197 MET A CA 1
ATOM 1588 C C . MET A 1 197 ? 8.908 29.081 74.416 1.00 50.50 197 MET A C 1
ATOM 1590 O O . MET A 1 197 ? 9.031 28.655 75.562 1.00 50.50 197 MET A O 1
ATOM 1594 N N . SER A 1 198 ? 9.972 29.486 73.711 1.00 50.59 198 SER A N 1
ATOM 1595 C CA . SER A 1 198 ? 11.362 29.373 74.209 1.00 50.59 198 SER A CA 1
ATOM 1596 C C . SER A 1 198 ? 12.007 30.698 74.650 1.00 50.59 198 SER A C 1
ATOM 1598 O O . SER A 1 198 ? 13.209 30.732 74.912 1.00 50.59 198 SER A O 1
ATOM 1600 N N . LEU A 1 199 ? 11.251 31.799 74.721 1.00 48.94 199 LEU A N 1
ATOM 1601 C CA . LEU A 1 199 ? 11.767 33.126 75.088 1.00 48.94 199 LEU A CA 1
ATOM 1602 C C . LEU A 1 199 ? 10.919 33.809 76.172 1.00 48.94 199 LEU A C 1
ATOM 1604 O O . LEU A 1 199 ? 10.432 34.916 75.959 1.00 48.94 199 LEU A O 1
ATOM 1608 N N . LEU A 1 200 ? 10.768 33.172 77.336 1.00 42.78 200 LEU A N 1
ATOM 1609 C CA . LEU A 1 200 ? 10.425 33.840 78.601 1.00 42.78 200 LEU A CA 1
ATOM 1610 C C . LEU A 1 200 ? 11.147 33.175 79.777 1.00 42.78 200 LEU A C 1
ATOM 1612 O O . LEU A 1 200 ? 11.108 31.928 79.860 1.00 42.78 200 LEU A O 1
#

Nearest PDB structures (foldseek):
  4xpu-assembly1_A  TM=3.794E-01  e=5.297E-01  Escherichia coli S88
  5dy6-assembly1_A  TM=5.503E-01  e=1.801E+00  Aequorea victoria
  1rmp-assembly1_A  TM=5.547E-01  e=1.909E+00  Aequorea victoria
  6s67-assembly2_D  TM=5.702E-01  e=2.554E+00  Aequorea australis
  8b2y-assembly4_D  TM=5.736E-01  e=3.840E+00  Clytia

Mean predicted aligned error: 12.37 Å

Sequence (200 aa):
MDANFCPECAQPLNRLDWNLQHERVKYLSCGEHYFELVQRDADITLRQLTLKWCTVCGSLIPYLKDRNGKCQDCHERLCREWRMDPAESNMLLEITPRISSGGTSYHCYTSITIRPYPNPCTFGGSYGGQVVETEEALEHALAVFNEEAARYRQQGMEKVEIKRSEPIYVESQEAFIQSSQVEEQENEAEQDDTIQMSLL

pLDDT: mean 83.31, std 16.52, range [42.78, 98.44]

Foldseek 3Di:
DPPQADPPPRAGWDWDPPVDPDPQWTWTDNPPWIWIFHDDPPDTDTDTFDWDAQPPPRDIDTPVQQLPSHHPVRLVVLVLPAAFDQVQWAKEWEWEWEQEPVGIKIKIKIWTATPDPPDSHDHRIDIDIDIGGDPVVVVVVVVVSVVVVVVNVSRPHDHYYYHYDYYDYDYPPVVVVVVVVVVVVVVVVVVVVVPPPPDD